Protein AF-A0A9E3KNM0-F1 (afdb_monomer)

Solvent-accessible surface area (backbone atoms only — not comparable to full-atom values): 16503 Å² total; per-residue (Å²): 110,48,45,31,35,52,50,76,84,62,73,83,89,71,56,72,66,58,52,34,52,24,46,53,37,22,52,53,45,48,47,56,51,34,73,75,33,59,86,40,38,77,48,32,30,28,77,46,57,48,78,73,40,60,65,48,101,89,37,26,47,43,55,40,49,68,64,42,85,50,65,68,60,32,56,49,48,62,68,32,61,68,40,60,41,38,73,83,80,47,74,56,66,66,57,61,70,66,74,63,57,38,29,31,68,52,98,85,42,78,37,88,25,61,69,57,52,51,40,42,78,67,67,24,31,35,40,34,49,48,80,44,79,75,53,58,36,62,52,43,68,36,40,31,76,83,70,64,62,49,73,34,43,30,44,30,38,44,71,75,39,46,53,53,53,49,52,54,52,50,52,53,56,44,69,73,43,57,67,69,57,35,42,28,57,77,46,66,65,42,52,70,31,73,62,20,53,59,42,54,73,69,46,54,69,72,55,45,50,55,52,41,53,53,51,52,50,53,51,50,31,56,77,70,73,46,86,72,52,68,78,43,46,33,83,60,55,58,89,96,44,75,31,37,35,41,40,49,58,83,99,41,58,34,33,36,34,29,36,74,57,99,85,40,33,35,40,23,32,56,44,71,54,56,52,88,93,43,33,72,63,50,46,52,49,52,50,54,52,28,54,56,41,43,54,65,74,76,106

Foldseek 3Di:
DAEEEEDLDADPPDDLVLLLVQLLLLLVLVVVVCVVVVPQYAAYEYQADQQPRDSDPPDTNLNSLVPNPDPVSSVSNVVRHPHDDPVVPFPLVVLVVVVKFKFAADPNDTDGCSVVVGSVVVLHEYSYGPNGPQLPDQWHWMAIPVRDIDIHGYRRRDPVSSVVVVVVSVVVVLVPDQLVVNLCVLLVRAQEDPQAVVVLVPDDSVVSVLVSVLSVVVVVCVVVVHDDDCCAKNFPDDDPDTWIWGADDPPAQKIWIWDADPSHIYTQHIGGQDDPVCRVPVVVVVNVSSVVRSVVRVD

Nearest PDB structures (foldseek):
  8phj-assembly1_X  TM=5.920E-01  e=2.858E-01  Allochromatium vinosum
  8c26-assembly1_A  TM=5.430E-01  e=5.805E-01  Mycobacterium tuberculosis H37Rv
  8phj-assembly1_Y  TM=4.197E-01  e=4.863E-01  Allochromatium vinosum
  5cze-assembly1_J  TM=4.137E-01  e=6.532E-01  Escherichia coli O157:H7 str. SS52
  5czf-assembly2_C  TM=4.295E-01  e=1.407E+00  Escherichia coli O157

Radius of gyration: 25.86 Å; Cα contacts (8 Å, |Δi|>4): 479; chains: 1; bounding box: 65×38×69 Å

pLDDT: mean 91.58, std 5.95, range [61.78, 98.31]

Structure (mmCIF, N/CA/C/O backbone):
data_AF-A0A9E3KNM0-F1
#
_entry.id   AF-A0A9E3KNM0-F1
#
loop_
_atom_site.group_PDB
_atom_site.id
_atom_site.type_symbol
_atom_site.label_atom_id
_atom_site.label_alt_id
_atom_site.label_comp_id
_atom_site.label_asym_id
_atom_site.label_entity_id
_atom_site.label_seq_id
_atom_site.pdbx_PDB_ins_code
_atom_site.Cartn_x
_atom_site.Cartn_y
_atom_site.Cartn_z
_atom_site.occupancy
_atom_site.B_iso_or_equiv
_atom_site.auth_seq_id
_atom_site.auth_comp_id
_atom_site.auth_asym_id
_atom_site.auth_atom_id
_atom_site.pdbx_PDB_model_num
ATOM 1 N N . MET A 1 1 ? -0.477 -11.704 -3.195 1.00 83.25 1 MET A N 1
ATOM 2 C CA . MET A 1 1 ? 0.866 -11.093 -3.232 1.00 83.25 1 MET A CA 1
ATOM 3 C C . MET A 1 1 ? 0.829 -9.956 -4.238 1.00 83.25 1 MET A C 1
ATOM 5 O O . MET A 1 1 ? 0.095 -10.074 -5.210 1.00 83.25 1 MET A O 1
ATOM 9 N N . LYS A 1 2 ? 1.541 -8.859 -3.992 1.00 88.12 2 LYS A N 1
ATOM 10 C CA . LYS A 1 2 ? 1.670 -7.722 -4.897 1.00 88.12 2 LYS A CA 1
ATOM 11 C C . LYS A 1 2 ? 2.680 -8.079 -5.986 1.00 88.12 2 LYS A C 1
ATOM 13 O O . LYS A 1 2 ? 3.788 -8.538 -5.692 1.00 88.12 2 LYS A O 1
ATOM 18 N N . LEU A 1 3 ? 2.268 -7.908 -7.235 1.00 91.31 3 LEU A N 1
ATOM 19 C CA . LEU A 1 3 ? 3.110 -8.145 -8.398 1.00 91.31 3 LEU A CA 1
ATOM 20 C C . LEU A 1 3 ? 3.833 -6.856 -8.764 1.00 91.31 3 LEU A C 1
ATOM 22 O O . LEU A 1 3 ? 3.228 -5.786 -8.754 1.00 91.31 3 LEU A O 1
ATOM 26 N N . PHE A 1 4 ? 5.117 -6.976 -9.083 1.00 96.06 4 PHE A N 1
ATOM 27 C CA . PHE A 1 4 ? 5.892 -5.886 -9.656 1.00 96.06 4 PHE A CA 1
ATOM 28 C C . PHE A 1 4 ? 6.167 -6.199 -11.120 1.00 96.06 4 PHE A C 1
ATOM 30 O O . PHE A 1 4 ? 6.529 -7.332 -11.429 1.00 96.06 4 PHE A O 1
ATOM 37 N N . LEU A 1 5 ? 6.009 -5.221 -12.005 1.00 96.56 5 LEU A N 1
ATOM 38 C CA . LEU A 1 5 ? 6.354 -5.336 -13.422 1.00 96.56 5 LEU A CA 1
ATOM 39 C C . LEU A 1 5 ? 7.509 -4.393 -13.741 1.00 96.56 5 LEU A C 1
ATOM 41 O O . LEU A 1 5 ? 7.417 -3.203 -13.460 1.00 96.56 5 LEU A O 1
ATOM 45 N N . PHE A 1 6 ? 8.562 -4.902 -14.372 1.00 97.56 6 PHE A N 1
ATOM 46 C CA . PHE A 1 6 ? 9.610 -4.059 -14.931 1.00 97.56 6 PHE A CA 1
ATOM 47 C C . PHE A 1 6 ? 9.058 -3.177 -16.049 1.00 97.56 6 PHE A C 1
ATOM 49 O O . PHE A 1 6 ? 8.558 -3.683 -17.052 1.00 97.56 6 PHE A O 1
ATOM 56 N N . ASN A 1 7 ? 9.161 -1.865 -15.864 1.00 96.50 7 ASN A N 1
ATOM 57 C CA . ASN A 1 7 ? 8.804 -0.876 -16.864 1.00 96.50 7 ASN A CA 1
ATOM 58 C C . ASN A 1 7 ? 10.005 -0.638 -17.790 1.00 96.50 7 ASN A C 1
ATOM 60 O O . ASN A 1 7 ? 10.988 -0.010 -17.395 1.00 96.50 7 ASN A O 1
ATOM 64 N N . ASP A 1 8 ? 9.910 -1.142 -19.017 1.00 91.94 8 ASP A N 1
ATOM 65 C CA . ASP A 1 8 ? 10.931 -1.033 -20.061 1.00 91.94 8 ASP A CA 1
ATOM 66 C C . ASP A 1 8 ? 10.854 0.282 -20.861 1.00 91.94 8 ASP A C 1
ATOM 68 O O . ASP A 1 8 ? 11.595 0.477 -21.826 1.00 91.94 8 ASP A O 1
ATOM 72 N N . ILE A 1 9 ? 10.021 1.238 -20.435 1.00 94.69 9 ILE A N 1
ATOM 73 C CA . ILE A 1 9 ? 10.005 2.591 -20.994 1.00 94.69 9 ILE A CA 1
ATOM 74 C C . ILE A 1 9 ? 11.230 3.374 -20.503 1.00 94.69 9 ILE A C 1
ATOM 76 O O . ILE A 1 9 ? 11.297 3.804 -19.351 1.00 94.69 9 ILE A O 1
ATOM 80 N N . ILE A 1 10 ? 12.169 3.624 -21.417 1.00 93.56 10 ILE A N 1
ATOM 81 C CA . ILE A 1 10 ? 13.419 4.356 -21.167 1.00 93.56 10 ILE A CA 1
ATOM 82 C C . ILE A 1 10 ? 13.465 5.653 -22.009 1.00 93.56 10 ILE A C 1
ATOM 84 O O . ILE A 1 10 ? 13.092 5.631 -23.191 1.00 93.56 10 ILE A O 1
ATOM 88 N N . PRO A 1 11 ? 13.890 6.802 -21.438 1.00 92.44 11 PRO A N 1
ATOM 89 C CA . PRO A 1 11 ? 14.113 8.033 -22.201 1.00 92.44 11 PRO A CA 1
ATOM 90 C C . PRO A 1 11 ? 15.295 7.899 -23.166 1.00 92.44 11 PRO A C 1
ATOM 92 O O . PRO A 1 11 ? 16.247 7.169 -22.912 1.00 92.44 11 PRO A O 1
ATOM 95 N N . ASN A 1 12 ? 15.253 8.636 -24.276 1.00 85.12 12 ASN A N 1
ATOM 96 C CA . ASN A 1 12 ? 16.352 8.715 -25.238 1.00 85.12 12 ASN A CA 1
ATOM 97 C C . ASN A 1 12 ? 16.622 10.197 -25.558 1.00 85.12 12 ASN A C 1
ATOM 99 O O . ASN A 1 12 ? 15.682 10.877 -25.980 1.00 85.12 12 ASN A O 1
ATOM 103 N N . PRO A 1 13 ? 17.859 10.703 -25.389 1.00 87.12 13 PRO A N 1
ATOM 104 C CA . PRO A 1 13 ? 19.085 9.986 -25.004 1.00 87.12 13 PRO A CA 1
ATOM 105 C C . PRO A 1 13 ? 19.224 9.744 -23.496 1.00 87.12 13 PRO A C 1
ATOM 107 O O . PRO A 1 13 ? 18.794 10.561 -22.688 1.00 87.12 13 PRO A O 1
ATOM 110 N N . ILE A 1 14 ? 19.882 8.641 -23.127 1.00 92.31 14 ILE A N 1
ATOM 111 C CA . ILE A 1 14 ? 20.302 8.337 -21.752 1.00 92.31 14 ILE A CA 1
ATOM 112 C C . ILE A 1 14 ? 21.616 7.546 -21.773 1.00 92.31 14 ILE A C 1
ATOM 114 O O . ILE A 1 14 ? 21.851 6.761 -22.695 1.00 92.31 14 ILE A O 1
ATOM 118 N N . SER A 1 15 ? 22.494 7.749 -20.788 1.00 93.19 15 SER A N 1
ATOM 119 C CA . SER A 1 15 ? 23.744 6.985 -20.707 1.00 93.19 15 SER A CA 1
ATOM 120 C C . SER A 1 15 ? 23.567 5.627 -20.016 1.00 93.19 15 SER A C 1
ATOM 122 O O . SER A 1 15 ? 22.742 5.456 -19.117 1.00 93.19 15 SER A O 1
ATOM 124 N N . GLU A 1 16 ? 24.409 4.656 -20.381 1.00 93.00 16 GLU A N 1
ATOM 125 C CA . GLU A 1 16 ? 24.441 3.324 -19.751 1.00 93.00 16 GLU A CA 1
ATOM 126 C C . GLU A 1 16 ? 24.727 3.402 -18.241 1.00 93.00 16 GLU A C 1
ATOM 128 O O . GLU A 1 16 ? 24.186 2.632 -17.442 1.00 93.00 16 GLU A O 1
ATOM 133 N N . ASN A 1 17 ? 25.550 4.373 -17.830 1.00 93.94 17 ASN A N 1
ATOM 134 C CA . ASN A 1 17 ? 25.859 4.606 -16.425 1.00 93.94 17 ASN A CA 1
ATOM 135 C C . ASN A 1 17 ? 24.632 5.109 -15.649 1.00 93.94 17 ASN A C 1
ATOM 137 O O . ASN A 1 17 ? 24.378 4.633 -14.545 1.00 93.94 17 ASN A O 1
ATOM 141 N N . GLU A 1 18 ? 23.848 6.029 -16.219 1.00 96.06 18 GLU A N 1
ATOM 142 C CA . GLU A 1 18 ? 22.601 6.498 -15.596 1.00 96.06 18 GLU A CA 1
ATOM 143 C C . GLU A 1 18 ? 21.595 5.356 -15.430 1.00 96.06 18 GLU A C 1
ATOM 145 O O . GLU A 1 18 ? 21.035 5.197 -14.344 1.00 96.06 18 GLU A O 1
ATOM 150 N N . ILE A 1 19 ? 21.435 4.511 -16.455 1.00 96.62 19 ILE A N 1
ATOM 151 C CA . ILE A 1 19 ? 20.600 3.301 -16.392 1.00 96.62 19 ILE A CA 1
ATOM 152 C C . ILE A 1 19 ? 21.051 2.388 -15.251 1.00 96.62 19 ILE A C 1
ATOM 154 O O . ILE A 1 19 ? 20.240 2.010 -14.405 1.00 96.62 19 ILE A O 1
ATOM 158 N N . THR A 1 20 ? 22.343 2.058 -15.200 1.00 95.56 20 THR A N 1
ATOM 159 C CA . THR A 1 20 ? 22.892 1.128 -14.202 1.00 95.56 20 THR A CA 1
ATOM 160 C C . THR A 1 20 ? 22.714 1.665 -12.781 1.00 95.56 20 THR A C 1
ATOM 162 O O . THR A 1 20 ? 22.319 0.925 -11.877 1.00 95.56 20 THR A O 1
ATOM 165 N N . VAL A 1 21 ? 22.947 2.967 -12.572 1.00 96.44 21 VAL A N 1
ATOM 166 C CA . VAL A 1 21 ? 22.749 3.625 -11.272 1.00 96.44 21 VAL A CA 1
ATOM 167 C C . VAL A 1 21 ? 21.272 3.627 -10.872 1.00 96.44 21 VAL A C 1
ATOM 169 O O . VAL A 1 21 ? 20.951 3.241 -9.747 1.00 96.44 21 VAL A O 1
ATOM 172 N N . ALA A 1 22 ? 20.364 4.008 -11.774 1.00 97.50 22 ALA A N 1
ATOM 173 C CA . ALA A 1 22 ? 18.930 4.027 -11.490 1.00 97.50 22 ALA A CA 1
ATOM 174 C C . ALA A 1 22 ? 18.383 2.620 -11.198 1.00 97.50 22 ALA A C 1
ATOM 176 O O . ALA A 1 22 ? 17.602 2.437 -10.261 1.00 97.50 22 ALA A O 1
ATOM 177 N N . LEU A 1 23 ? 18.838 1.613 -11.948 1.00 97.75 23 LEU A N 1
ATOM 178 C CA . LEU A 1 23 ? 18.493 0.208 -11.735 1.00 97.75 23 LEU A CA 1
ATOM 179 C C . LEU A 1 23 ? 18.968 -0.275 -10.366 1.00 97.75 23 LEU A C 1
ATOM 181 O O . LEU A 1 23 ? 18.164 -0.791 -9.591 1.00 97.75 23 LEU A O 1
ATOM 185 N N . LYS A 1 24 ? 20.240 -0.037 -10.026 1.00 97.81 24 LYS A N 1
ATOM 186 C CA . LYS A 1 24 ? 20.802 -0.371 -8.711 1.00 97.81 24 LYS A CA 1
ATOM 187 C C . LYS A 1 24 ? 19.999 0.265 -7.573 1.00 97.81 24 LYS A C 1
ATOM 189 O O . LYS A 1 24 ? 19.657 -0.434 -6.622 1.00 97.81 24 LYS A O 1
ATOM 194 N N . ASN A 1 25 ? 19.674 1.553 -7.672 1.00 98.00 25 ASN A N 1
ATOM 195 C CA . ASN A 1 25 ? 18.906 2.258 -6.641 1.00 98.00 25 ASN A CA 1
ATOM 196 C C . ASN A 1 25 ? 17.501 1.663 -6.477 1.00 98.00 25 ASN A C 1
ATOM 198 O O . ASN A 1 25 ? 17.070 1.387 -5.360 1.00 98.00 25 ASN A O 1
ATOM 202 N N . THR A 1 26 ? 16.818 1.378 -7.585 1.00 98.25 26 THR A N 1
ATOM 203 C CA . THR A 1 26 ? 15.472 0.786 -7.550 1.00 98.25 26 THR A CA 1
ATOM 204 C C . THR A 1 26 ? 15.490 -0.633 -6.974 1.00 98.25 26 THR A C 1
ATOM 206 O O . THR A 1 26 ? 14.612 -0.983 -6.188 1.00 98.25 26 THR A O 1
ATOM 209 N N . ILE A 1 27 ? 16.525 -1.433 -7.266 1.00 98.06 27 ILE A N 1
ATOM 210 C CA . ILE A 1 27 ? 16.716 -2.763 -6.659 1.00 98.06 27 ILE A CA 1
ATOM 211 C C . ILE A 1 27 ? 16.916 -2.656 -5.142 1.00 98.06 27 ILE A C 1
ATOM 213 O O . ILE A 1 27 ? 16.354 -3.460 -4.400 1.00 98.06 27 ILE A O 1
ATOM 217 N N . ILE A 1 28 ? 17.711 -1.689 -4.673 1.00 98.06 28 ILE A N 1
ATOM 218 C CA . ILE A 1 28 ? 17.952 -1.477 -3.236 1.00 98.06 28 ILE A CA 1
ATOM 219 C C . ILE A 1 28 ? 16.639 -1.149 -2.521 1.00 98.06 28 ILE A C 1
ATOM 221 O O . ILE A 1 28 ? 16.317 -1.771 -1.512 1.00 98.06 28 ILE A O 1
ATOM 225 N N . GLU A 1 29 ? 15.856 -0.22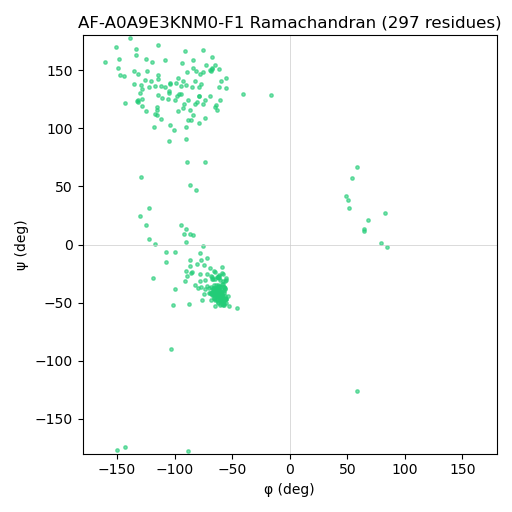4 -3.064 1.00 98.19 29 GLU A N 1
ATOM 226 C CA . GLU A 1 29 ? 14.575 0.169 -2.472 1.00 98.19 29 GLU A CA 1
ATOM 227 C C . GLU A 1 29 ? 13.537 -0.966 -2.520 1.00 98.19 29 GLU A C 1
ATOM 229 O O . GLU A 1 29 ? 12.824 -1.216 -1.547 1.00 98.19 29 GLU A O 1
ATOM 234 N N . TYR A 1 30 ? 13.511 -1.744 -3.606 1.00 97.75 30 TYR A N 1
ATOM 235 C CA . TYR A 1 30 ? 12.708 -2.965 -3.677 1.00 97.75 30 TYR A CA 1
ATOM 236 C C . TYR A 1 30 ? 13.122 -3.991 -2.616 1.00 97.75 30 TYR A C 1
ATOM 238 O O . TYR A 1 30 ? 12.260 -4.600 -1.981 1.00 97.75 30 TYR A O 1
ATOM 246 N N . LYS A 1 31 ? 14.432 -4.169 -2.392 1.00 96.88 31 LYS A N 1
ATOM 247 C CA . LYS A 1 31 ? 14.962 -5.073 -1.364 1.00 96.88 31 LYS A CA 1
ATOM 248 C C . LYS A 1 31 ? 14.456 -4.688 0.022 1.00 96.88 31 LYS A C 1
ATOM 250 O O . LYS A 1 31 ? 13.958 -5.557 0.730 1.00 96.88 31 LYS A O 1
ATOM 255 N N . ILE A 1 32 ? 14.507 -3.399 0.367 1.00 96.69 32 ILE A N 1
ATOM 256 C CA . ILE A 1 32 ? 13.996 -2.872 1.642 1.00 96.69 32 ILE A CA 1
ATOM 257 C C . ILE A 1 32 ? 12.513 -3.230 1.819 1.00 96.69 32 ILE A C 1
ATOM 259 O O . ILE A 1 32 ? 12.116 -3.745 2.868 1.00 96.69 32 ILE A O 1
ATOM 263 N N . LEU A 1 33 ? 11.692 -3.020 0.784 1.00 96.06 33 LEU A N 1
ATOM 264 C CA . LEU A 1 33 ? 10.272 -3.382 0.824 1.00 96.06 33 LEU A CA 1
ATOM 265 C C . LEU A 1 33 ? 10.070 -4.891 0.987 1.00 96.06 33 LEU A C 1
ATOM 267 O O . LEU A 1 33 ? 9.289 -5.315 1.837 1.00 96.06 33 LEU A O 1
ATOM 271 N N . LYS A 1 34 ? 10.772 -5.714 0.201 1.00 94.31 34 LYS A N 1
ATOM 272 C CA . LYS A 1 34 ? 10.647 -7.178 0.237 1.00 94.31 34 LYS A CA 1
ATOM 273 C C . LYS A 1 34 ? 11.095 -7.763 1.577 1.00 94.31 34 LYS A C 1
ATOM 275 O O . LYS A 1 34 ? 10.465 -8.701 2.050 1.00 94.31 34 LYS A O 1
ATOM 280 N N . GLU A 1 35 ? 12.139 -7.222 2.199 1.00 94.44 35 GLU A N 1
ATOM 281 C CA . GLU A 1 35 ? 12.592 -7.644 3.532 1.00 94.44 35 GLU A CA 1
ATOM 282 C C . GLU A 1 35 ? 11.561 -7.323 4.619 1.00 94.44 35 GLU A C 1
ATOM 284 O O . GLU A 1 35 ? 11.376 -8.107 5.549 1.00 94.44 35 GLU A O 1
ATOM 289 N N . LYS A 1 36 ? 10.852 -6.200 4.481 1.00 93.50 36 LYS A N 1
ATOM 290 C CA . LYS A 1 36 ? 9.792 -5.791 5.407 1.00 93.50 36 LYS A CA 1
ATOM 291 C C . LYS A 1 36 ? 8.473 -6.534 5.183 1.00 93.50 36 LYS A C 1
ATOM 293 O O . LYS A 1 36 ? 7.740 -6.769 6.140 1.00 93.50 36 LYS A O 1
ATOM 298 N N . TYR A 1 37 ? 8.197 -6.918 3.938 1.00 91.88 37 TYR A N 1
ATOM 299 C CA . TYR A 1 37 ? 6.948 -7.538 3.490 1.00 91.88 37 TYR A CA 1
ATOM 300 C C . TYR A 1 37 ? 7.194 -8.838 2.689 1.00 91.88 37 TYR A C 1
ATOM 302 O O . TYR A 1 37 ? 6.757 -8.945 1.534 1.00 91.88 37 TYR A O 1
ATOM 310 N N . PRO A 1 38 ? 7.877 -9.849 3.267 1.00 89.44 38 PRO A N 1
ATOM 311 C CA . PRO A 1 38 ? 8.375 -11.014 2.525 1.00 89.44 38 PRO A CA 1
ATOM 312 C C . PRO A 1 38 ? 7.269 -11.876 1.913 1.00 89.44 38 PRO A C 1
ATOM 314 O O . PRO A 1 38 ? 7.441 -12.382 0.801 1.00 89.44 38 PRO A O 1
ATOM 317 N N . ASP A 1 39 ? 6.133 -11.984 2.607 1.00 86.94 39 ASP A N 1
ATOM 318 C CA . ASP A 1 39 ? 4.973 -12.785 2.194 1.00 86.94 39 ASP A CA 1
ATOM 319 C C . ASP A 1 39 ? 4.010 -12.018 1.275 1.00 86.94 39 ASP A C 1
ATOM 321 O O . ASP A 1 39 ? 3.119 -12.604 0.656 1.00 86.94 39 ASP A O 1
ATOM 325 N N . TYR A 1 40 ? 4.170 -10.697 1.180 1.00 86.50 40 TYR A N 1
ATOM 326 C CA . TYR A 1 40 ? 3.292 -9.843 0.383 1.00 86.50 40 TYR A CA 1
ATOM 327 C C . TYR A 1 40 ? 3.890 -9.504 -0.962 1.00 86.50 40 TYR A C 1
ATOM 329 O O . TYR A 1 40 ? 3.154 -9.480 -1.941 1.00 86.50 40 TYR A O 1
ATOM 337 N N . ILE A 1 41 ? 5.191 -9.264 -1.036 1.00 89.94 41 ILE A N 1
ATOM 338 C CA . ILE A 1 41 ? 5.892 -8.990 -2.289 1.00 89.94 41 ILE A CA 1
ATOM 339 C C . ILE A 1 41 ? 6.425 -10.317 -2.806 1.00 89.94 41 ILE A C 1
ATOM 341 O O . ILE A 1 41 ? 6.865 -11.128 -2.006 1.00 89.94 41 ILE A O 1
ATOM 345 N N . ASP A 1 42 ? 6.385 -10.578 -4.109 1.00 81.38 42 ASP A N 1
ATOM 346 C CA . ASP A 1 42 ? 6.903 -11.835 -4.664 1.00 81.38 42 ASP A CA 1
ATOM 347 C C . ASP A 1 42 ? 8.275 -11.635 -5.324 1.00 81.38 42 ASP A C 1
ATOM 349 O O . ASP A 1 42 ? 9.296 -11.699 -4.637 1.00 81.38 42 ASP A O 1
ATOM 353 N N . GLY A 1 43 ? 8.257 -11.315 -6.619 1.00 87.25 43 GLY A N 1
ATOM 354 C CA . GLY A 1 43 ? 9.392 -11.013 -7.485 1.00 87.25 43 GLY A CA 1
ATOM 355 C C . GLY A 1 43 ? 8.959 -10.029 -8.576 1.00 87.25 43 GLY A C 1
ATOM 356 O O . GLY A 1 43 ? 7.803 -9.589 -8.593 1.00 87.25 43 GLY A O 1
ATOM 357 N N . ILE A 1 44 ? 9.873 -9.702 -9.485 1.00 95.19 44 ILE A N 1
ATOM 358 C CA . ILE A 1 44 ? 9.638 -8.767 -10.588 1.00 95.19 44 ILE A CA 1
ATOM 359 C C . ILE A 1 44 ? 9.350 -9.562 -11.860 1.00 95.19 44 ILE A C 1
ATOM 361 O O . ILE A 1 44 ? 10.127 -10.429 -12.264 1.00 95.19 44 ILE A O 1
ATOM 365 N N . ILE A 1 45 ? 8.207 -9.264 -12.468 1.00 95.44 45 ILE A N 1
ATOM 366 C CA . ILE A 1 45 ? 7.790 -9.778 -13.765 1.00 95.44 45 ILE A CA 1
ATOM 367 C C . ILE A 1 45 ? 8.439 -8.933 -14.854 1.00 95.44 45 ILE A C 1
ATOM 369 O O . ILE A 1 45 ? 8.514 -7.711 -14.731 1.00 95.44 45 ILE A O 1
ATOM 373 N N . SER A 1 46 ? 8.884 -9.570 -15.928 1.00 93.81 46 SER A N 1
ATOM 374 C CA . SER A 1 46 ? 9.383 -8.883 -17.114 1.00 93.81 46 SER A CA 1
ATOM 375 C C . SER A 1 46 ? 8.618 -9.314 -18.362 1.00 93.81 46 SER A C 1
ATOM 377 O O . SER A 1 46 ? 8.138 -10.448 -18.454 1.00 93.81 46 SER A O 1
ATOM 379 N N . SER A 1 47 ? 8.503 -8.396 -19.324 1.00 90.00 47 SER A N 1
ATOM 380 C CA . SER A 1 47 ? 7.814 -8.624 -20.599 1.00 90.00 47 SER A CA 1
ATOM 381 C C . SER A 1 47 ? 8.419 -9.798 -21.371 1.00 90.00 47 SER A C 1
ATOM 383 O O . SER A 1 47 ? 7.709 -10.634 -21.917 1.00 90.00 47 SER A O 1
ATOM 385 N N . SER A 1 48 ? 9.745 -9.922 -21.347 1.00 91.44 48 SER A N 1
ATOM 386 C CA . SER A 1 48 ? 10.481 -11.009 -21.989 1.00 91.44 48 SER A CA 1
ATOM 387 C C . SER A 1 48 ? 11.688 -11.455 -21.154 1.00 91.44 48 SER A C 1
ATOM 389 O O . SER A 1 48 ? 11.866 -11.031 -20.009 1.00 91.44 48 SER A O 1
ATOM 391 N N . GLN A 1 49 ? 12.507 -12.361 -21.697 1.00 93.50 49 GLN A N 1
ATOM 392 C CA . GLN A 1 49 ? 13.784 -12.734 -21.085 1.00 93.50 49 GLN A CA 1
ATOM 393 C C . GLN A 1 49 ? 14.691 -11.500 -20.969 1.00 93.50 49 GLN A C 1
ATOM 395 O O . GLN A 1 49 ? 14.757 -10.698 -21.893 1.00 93.50 49 GLN A O 1
ATOM 400 N N . LEU A 1 50 ? 15.435 -11.368 -19.866 1.00 95.06 50 LEU A N 1
ATOM 401 C CA . LEU A 1 50 ? 16.219 -10.159 -19.553 1.00 95.06 50 LEU A CA 1
ATOM 402 C C . LEU A 1 50 ? 17.225 -9.760 -20.650 1.00 95.06 50 LEU A C 1
ATOM 404 O O . LEU A 1 50 ? 17.487 -8.578 -20.841 1.00 95.06 50 LEU A O 1
ATOM 408 N N . SER A 1 51 ? 17.766 -10.734 -21.387 1.00 94.94 51 SER A N 1
ATOM 409 C CA . SER A 1 51 ? 18.678 -10.512 -22.521 1.00 94.94 51 SER A CA 1
ATOM 410 C C . SER A 1 51 ? 17.997 -9.949 -23.772 1.00 94.94 51 SER A C 1
ATOM 412 O O . SER A 1 51 ? 18.682 -9.566 -24.709 1.00 94.94 51 SER A O 1
ATOM 414 N N . ASN A 1 52 ? 16.665 -9.942 -23.816 1.00 94.75 52 ASN A N 1
ATOM 415 C CA . ASN A 1 52 ? 15.873 -9.477 -24.957 1.00 94.75 52 ASN A CA 1
ATOM 416 C C . ASN A 1 52 ? 15.196 -8.128 -24.670 1.00 94.75 52 ASN A C 1
ATOM 418 O O . ASN A 1 52 ? 14.578 -7.548 -25.559 1.00 94.75 52 ASN A O 1
ATOM 422 N N . ILE A 1 53 ? 15.299 -7.629 -23.435 1.00 94.62 53 ILE A N 1
ATOM 423 C CA . ILE A 1 53 ? 14.779 -6.322 -23.039 1.00 94.62 53 ILE A CA 1
ATOM 424 C C . ILE A 1 53 ? 15.885 -5.301 -23.275 1.00 94.62 53 ILE A C 1
ATOM 426 O O . ILE A 1 53 ? 16.824 -5.201 -22.485 1.00 94.62 53 ILE A O 1
ATOM 430 N N . HIS A 1 54 ? 15.782 -4.568 -24.379 1.00 94.12 54 HIS A N 1
ATOM 431 C CA . HIS A 1 54 ? 16.723 -3.513 -24.739 1.00 94.12 54 HIS A CA 1
ATOM 432 C C . HIS A 1 54 ? 16.376 -2.218 -23.999 1.00 94.12 54 HIS A C 1
ATOM 434 O O . HIS A 1 54 ? 15.278 -1.690 -24.155 1.00 94.12 54 HIS A O 1
ATOM 440 N N . LEU A 1 55 ? 17.317 -1.706 -23.201 1.00 93.88 55 LEU A N 1
ATOM 441 C CA . LEU A 1 55 ? 17.195 -0.406 -22.529 1.00 93.88 55 LEU A CA 1
ATOM 442 C C . LEU A 1 55 ? 17.781 0.718 -23.393 1.00 93.88 55 LEU A C 1
ATOM 444 O O . LEU A 1 55 ? 17.299 1.846 -23.367 1.00 93.88 55 LEU A O 1
ATOM 448 N N . THR A 1 56 ? 18.799 0.388 -24.189 1.00 91.94 56 THR A N 1
ATOM 449 C CA . THR A 1 56 ? 19.313 1.188 -25.308 1.00 91.94 56 THR A CA 1
ATOM 450 C C . THR A 1 56 ? 19.632 0.255 -26.480 1.00 91.94 56 THR A C 1
ATOM 452 O O . THR A 1 56 ? 19.539 -0.968 -26.349 1.00 91.94 56 THR A O 1
ATOM 455 N N . ASP A 1 57 ? 20.063 0.812 -27.614 1.00 89.19 57 ASP A N 1
ATOM 456 C CA . ASP A 1 57 ? 20.443 0.028 -28.798 1.00 89.19 57 ASP A CA 1
ATOM 457 C C . ASP A 1 57 ? 21.527 -1.029 -28.506 1.00 89.19 57 ASP A C 1
ATOM 459 O O . ASP A 1 57 ? 21.533 -2.089 -29.130 1.00 89.19 57 ASP A O 1
ATOM 463 N N . ASN A 1 58 ? 22.418 -0.771 -27.539 1.00 89.94 58 ASN A N 1
ATOM 464 C CA . ASN A 1 58 ? 23.566 -1.634 -27.229 1.00 89.94 58 ASN A CA 1
ATOM 465 C C . ASN A 1 58 ? 23.538 -2.242 -25.819 1.00 89.94 58 ASN A C 1
ATOM 467 O O . ASN A 1 58 ? 24.468 -2.961 -25.463 1.00 89.94 58 ASN A O 1
ATOM 471 N N . LEU A 1 59 ? 22.511 -1.953 -25.015 1.00 94.69 59 LEU A N 1
ATOM 472 C CA . LEU A 1 59 ? 22.455 -2.372 -23.617 1.00 94.69 59 LEU A CA 1
ATOM 473 C C . LEU A 1 59 ? 21.135 -3.076 -23.315 1.00 94.69 59 LEU A C 1
ATOM 475 O O . LEU A 1 59 ? 20.059 -2.477 -23.411 1.00 94.69 59 LEU A O 1
ATOM 479 N N . THR A 1 60 ? 21.219 -4.337 -22.899 1.00 96.81 60 THR A N 1
ATOM 480 C CA . THR A 1 60 ? 20.059 -5.090 -22.416 1.00 96.81 60 THR A CA 1
ATOM 481 C C . THR A 1 60 ? 19.891 -4.943 -20.904 1.00 96.81 60 THR A C 1
ATOM 483 O O . THR A 1 60 ? 20.796 -4.502 -20.181 1.00 96.81 60 THR A O 1
ATOM 486 N N . LEU A 1 61 ? 18.731 -5.344 -20.386 1.00 96.56 61 LEU A N 1
ATOM 487 C CA . LEU A 1 61 ? 18.517 -5.439 -18.945 1.00 96.56 61 LEU A CA 1
ATOM 488 C C . LEU A 1 61 ? 19.494 -6.439 -18.308 1.00 96.56 61 LEU A C 1
ATOM 490 O O . LEU A 1 61 ? 20.049 -6.141 -17.256 1.00 96.56 61 LEU A O 1
ATOM 494 N N . ALA A 1 62 ? 19.763 -7.581 -18.951 1.00 96.50 62 ALA A N 1
ATOM 495 C CA . ALA A 1 62 ? 20.751 -8.542 -18.455 1.00 96.50 62 ALA A CA 1
ATOM 496 C C . ALA A 1 62 ? 22.155 -7.923 -18.333 1.00 96.50 62 ALA A C 1
ATOM 498 O O . ALA A 1 62 ? 22.792 -8.076 -17.290 1.00 96.50 62 ALA A O 1
ATOM 499 N N . ASP A 1 63 ? 22.601 -7.175 -19.347 1.00 96.88 63 ASP A N 1
ATOM 500 C CA . ASP A 1 63 ? 23.899 -6.488 -19.317 1.00 96.88 63 ASP A CA 1
ATOM 501 C C . ASP A 1 63 ? 23.946 -5.450 -18.191 1.00 96.88 63 ASP A C 1
ATOM 503 O O . ASP A 1 63 ? 24.905 -5.390 -17.426 1.00 96.88 63 ASP A O 1
ATOM 507 N N . SER A 1 64 ? 22.869 -4.680 -18.028 1.00 96.56 64 SER A N 1
ATOM 508 C CA . SER A 1 64 ? 22.763 -3.651 -16.985 1.00 96.56 64 SER A CA 1
ATOM 509 C C . SER A 1 64 ? 22.839 -4.237 -15.574 1.00 96.56 64 SER A C 1
ATOM 511 O O . SER A 1 64 ? 23.466 -3.654 -14.690 1.00 96.56 64 SER A O 1
ATOM 513 N N . LEU A 1 65 ? 22.227 -5.406 -15.349 1.00 96.38 65 LEU A N 1
ATOM 514 C CA . LEU A 1 65 ? 22.323 -6.128 -14.077 1.00 96.38 65 LEU A CA 1
ATOM 515 C C . LEU A 1 65 ? 23.754 -6.627 -13.829 1.00 96.38 65 LEU A C 1
ATOM 517 O O . LEU A 1 65 ? 24.245 -6.570 -12.700 1.00 96.38 65 LEU A O 1
ATOM 521 N N . GLU A 1 66 ? 24.451 -7.059 -14.881 1.00 96.38 66 GLU A N 1
ATOM 522 C CA . GLU A 1 66 ? 25.837 -7.517 -14.800 1.00 96.38 66 GLU A CA 1
ATOM 523 C C . GLU A 1 66 ? 26.833 -6.368 -14.558 1.00 96.38 66 GLU A C 1
ATOM 525 O O . GLU A 1 66 ? 27.886 -6.572 -13.950 1.00 96.38 66 GLU A O 1
ATOM 530 N N . LEU A 1 67 ? 26.488 -5.139 -14.944 1.00 95.81 67 LEU A N 1
ATOM 531 C CA . LEU A 1 67 ? 27.287 -3.938 -14.678 1.00 95.81 67 LEU A CA 1
ATOM 532 C C . LEU A 1 67 ? 27.156 -3.407 -13.240 1.00 95.81 67 LEU A C 1
ATOM 534 O O . LEU A 1 67 ? 27.916 -2.519 -12.850 1.00 95.81 67 LEU A O 1
ATOM 538 N N . ILE A 1 68 ? 26.253 -3.958 -12.418 1.00 95.56 68 ILE A N 1
ATOM 539 C CA . ILE A 1 68 ? 26.140 -3.580 -11.003 1.00 95.56 68 ILE A CA 1
ATOM 540 C C . ILE A 1 68 ? 27.436 -3.954 -10.263 1.00 95.56 68 ILE A C 1
ATOM 542 O O . ILE A 1 68 ? 27.786 -5.124 -10.103 1.00 95.56 68 ILE A O 1
ATOM 546 N N . ASP A 1 69 ? 28.129 -2.933 -9.764 1.00 91.88 69 ASP A N 1
ATOM 547 C CA . ASP A 1 69 ? 29.406 -3.017 -9.045 1.00 91.88 69 ASP A CA 1
ATOM 548 C C . ASP A 1 69 ? 29.327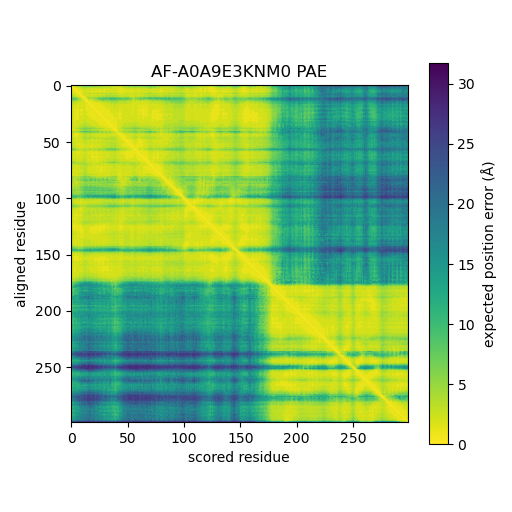 -3.820 -7.732 1.00 91.88 69 ASP A C 1
ATOM 550 O O . ASP A 1 69 ? 30.265 -4.523 -7.348 1.00 91.88 69 ASP A O 1
ATOM 554 N N . ASN A 1 70 ? 28.196 -3.743 -7.031 1.00 94.81 70 ASN A N 1
ATOM 555 C CA . ASN A 1 70 ? 27.973 -4.450 -5.779 1.00 94.81 70 ASN A CA 1
ATOM 556 C C . ASN A 1 70 ? 27.510 -5.896 -6.034 1.00 94.81 70 ASN A C 1
ATOM 558 O O . ASN A 1 70 ? 26.373 -6.136 -6.437 1.00 94.81 70 ASN A O 1
ATOM 562 N N . LYS A 1 71 ? 28.373 -6.869 -5.710 1.00 94.19 71 LYS A N 1
ATOM 563 C CA . LYS A 1 71 ? 28.111 -8.308 -5.891 1.00 94.19 71 LYS A CA 1
ATOM 564 C C . LYS A 1 71 ? 26.852 -8.811 -5.174 1.00 94.19 71 LYS A C 1
ATOM 566 O O . LYS A 1 71 ? 26.171 -9.688 -5.696 1.00 94.19 71 LYS A O 1
ATOM 571 N N . GLU A 1 72 ? 26.549 -8.297 -3.985 1.00 95.50 72 GLU A N 1
ATOM 572 C CA . GLU A 1 72 ? 25.358 -8.703 -3.234 1.00 95.50 72 GLU A CA 1
ATOM 573 C C . GLU A 1 72 ? 24.085 -8.225 -3.936 1.00 95.50 72 GLU A C 1
ATOM 575 O O . GLU A 1 72 ? 23.176 -9.020 -4.167 1.00 95.50 72 GLU A O 1
ATOM 580 N N . ILE A 1 73 ? 24.051 -6.951 -4.335 1.00 96.25 73 ILE A N 1
ATOM 581 C CA . ILE A 1 73 ? 22.915 -6.366 -5.059 1.00 96.25 73 ILE A CA 1
ATOM 582 C C . ILE A 1 73 ? 22.750 -7.012 -6.434 1.00 96.25 73 ILE A C 1
ATOM 584 O O . ILE A 1 73 ? 21.627 -7.323 -6.814 1.00 96.25 73 ILE A O 1
ATOM 588 N N . LYS A 1 74 ? 23.851 -7.290 -7.140 1.00 96.69 74 LYS A N 1
ATOM 589 C CA . LYS A 1 74 ? 23.842 -8.046 -8.398 1.00 96.69 74 LYS A CA 1
ATOM 590 C C . LYS A 1 74 ? 23.221 -9.434 -8.222 1.00 96.69 74 LYS A C 1
ATOM 592 O O . LYS A 1 74 ? 22.314 -9.812 -8.948 1.00 96.69 74 LYS A O 1
ATOM 597 N N . ASN A 1 75 ? 23.685 -10.215 -7.249 1.00 95.25 75 ASN A N 1
ATOM 598 C CA . ASN A 1 75 ? 23.142 -11.558 -7.034 1.00 95.25 75 ASN A CA 1
ATOM 599 C C . ASN A 1 75 ? 21.657 -11.515 -6.648 1.00 95.25 75 ASN A C 1
ATOM 601 O O . ASN A 1 75 ? 20.873 -12.352 -7.092 1.00 95.25 75 ASN A O 1
ATOM 605 N N . TYR A 1 76 ? 21.280 -10.539 -5.819 1.00 96.44 76 TYR A N 1
ATOM 606 C CA . TYR A 1 76 ? 19.895 -10.321 -5.426 1.00 96.44 76 TYR A CA 1
ATOM 607 C C . TYR A 1 76 ? 19.016 -9.919 -6.615 1.00 96.44 76 TYR A C 1
ATOM 609 O O . TYR A 1 76 ? 17.895 -10.398 -6.740 1.00 96.44 76 TYR A O 1
ATOM 617 N N . SER A 1 77 ? 19.518 -9.088 -7.527 1.00 95.69 77 SER A N 1
ATOM 618 C CA . SER A 1 77 ? 18.742 -8.655 -8.685 1.00 95.69 77 SER A CA 1
ATOM 619 C C . SER A 1 77 ? 18.380 -9.835 -9.596 1.00 95.69 77 SER A C 1
ATOM 621 O O . SER A 1 77 ? 17.214 -10.015 -9.942 1.00 95.69 77 SER A O 1
ATOM 623 N N . PHE A 1 78 ? 19.320 -10.739 -9.881 1.00 94.00 78 PHE A N 1
ATOM 624 C CA . PHE A 1 78 ? 19.011 -11.951 -10.646 1.00 94.00 78 PHE A CA 1
ATOM 625 C C . PHE A 1 78 ? 18.021 -12.892 -9.942 1.00 94.00 78 PHE A C 1
ATOM 627 O O . PHE A 1 78 ? 17.285 -13.607 -10.620 1.00 94.00 78 PHE A O 1
ATOM 634 N N . SER A 1 79 ? 17.960 -12.900 -8.604 1.00 93.06 79 SER A N 1
ATOM 635 C CA . SER A 1 79 ? 17.014 -13.757 -7.876 1.00 93.06 79 SER A CA 1
ATOM 636 C C . SER A 1 79 ? 15.580 -13.216 -7.867 1.00 93.06 79 SER A C 1
ATOM 638 O O . SER A 1 79 ? 14.637 -14.005 -7.773 1.00 93.06 79 SER A O 1
ATOM 640 N N . ILE A 1 80 ? 15.393 -11.900 -8.009 1.00 93.88 80 ILE A N 1
ATOM 641 C CA . ILE A 1 80 ? 14.059 -11.277 -8.052 1.00 93.88 80 ILE A CA 1
ATOM 642 C C . ILE A 1 80 ? 13.484 -11.190 -9.472 1.00 93.88 80 ILE A C 1
ATOM 644 O O . ILE A 1 80 ? 12.265 -11.242 -9.625 1.00 93.88 80 ILE A O 1
ATOM 648 N N . PHE A 1 81 ? 14.325 -11.133 -10.509 1.00 93.44 81 PHE A N 1
ATOM 649 C CA . PHE A 1 81 ? 13.924 -11.130 -11.926 1.00 93.44 81 PHE A CA 1
ATOM 650 C C . PHE A 1 81 ? 13.743 -12.552 -12.495 1.00 93.44 81 PHE A C 1
ATOM 652 O O . PHE A 1 81 ? 14.299 -12.922 -13.528 1.00 93.44 81 PHE A O 1
ATOM 659 N N . THR A 1 82 ? 12.964 -13.387 -11.807 1.00 84.44 82 THR A N 1
ATOM 660 C CA . THR A 1 82 ? 12.761 -14.803 -12.176 1.00 84.44 82 THR A CA 1
ATOM 661 C C . THR A 1 82 ? 11.456 -15.066 -12.926 1.00 84.44 82 THR A C 1
ATOM 663 O O . THR A 1 82 ? 11.229 -16.180 -13.401 1.00 84.44 82 THR A O 1
ATOM 666 N N . LYS A 1 83 ? 10.591 -14.054 -13.060 1.00 86.38 83 LYS A N 1
ATOM 667 C CA . LYS A 1 83 ? 9.233 -14.209 -13.583 1.00 86.38 83 LYS A CA 1
ATOM 668 C C . LYS A 1 83 ? 9.108 -13.691 -15.012 1.00 86.38 83 LYS A C 1
ATOM 670 O O . LYS A 1 83 ? 8.773 -12.534 -15.237 1.00 86.38 83 LYS A O 1
ATOM 675 N N . TYR A 1 84 ? 9.358 -14.564 -15.981 1.00 87.00 84 TYR A N 1
ATOM 676 C CA . TYR A 1 84 ? 9.200 -14.236 -17.396 1.00 87.00 84 TYR A CA 1
ATOM 677 C C . TYR A 1 84 ? 8.775 -15.448 -18.255 1.00 87.00 84 TYR A C 1
ATOM 679 O O . TYR A 1 84 ? 9.005 -16.609 -17.880 1.00 87.00 84 TYR A O 1
ATOM 687 N N . PRO A 1 85 ? 8.209 -15.204 -19.450 1.00 84.44 85 PRO A N 1
ATOM 688 C CA . PRO A 1 85 ? 7.660 -13.924 -19.903 1.00 84.44 85 PRO A CA 1
ATOM 689 C C . PRO A 1 85 ? 6.303 -13.644 -19.228 1.00 84.44 85 PRO A C 1
ATOM 691 O O . PRO A 1 85 ? 5.747 -14.526 -18.562 1.00 84.44 85 PRO A O 1
ATOM 694 N N . ILE A 1 86 ? 5.807 -12.412 -19.338 1.00 86.81 86 ILE A N 1
ATOM 695 C CA . ILE A 1 86 ? 4.636 -11.916 -18.591 1.00 86.81 86 ILE A CA 1
ATOM 696 C C . ILE A 1 86 ? 3.361 -12.750 -18.827 1.00 86.81 86 ILE A C 1
ATOM 698 O O . ILE A 1 86 ? 2.605 -12.970 -17.880 1.00 86.81 86 ILE A O 1
ATOM 702 N N . GLU A 1 87 ? 3.188 -13.336 -20.015 1.00 85.12 87 GLU A N 1
ATOM 703 C CA . GLU A 1 87 ? 2.064 -14.208 -20.412 1.00 85.12 87 GLU A CA 1
ATOM 704 C C . GLU A 1 87 ? 1.928 -15.457 -19.530 1.00 85.12 87 GLU A C 1
ATOM 706 O O . GLU A 1 87 ? 0.859 -16.053 -19.435 1.00 85.12 87 GLU A O 1
ATOM 711 N N . LYS A 1 88 ? 3.017 -15.903 -18.890 1.00 86.88 88 LYS A N 1
ATOM 712 C CA . LYS A 1 88 ? 2.969 -17.064 -17.985 1.00 86.88 88 LYS A CA 1
ATOM 713 C C . LYS A 1 88 ? 2.356 -16.736 -16.627 1.00 86.88 88 LYS A C 1
ATOM 715 O O . LYS A 1 88 ? 2.087 -17.655 -15.855 1.00 86.88 88 LYS A O 1
ATOM 720 N N . PHE A 1 89 ? 2.205 -15.453 -16.317 1.00 86.81 89 PHE A N 1
ATOM 721 C CA . PHE A 1 89 ? 1.778 -14.974 -15.008 1.00 86.81 89 PHE A CA 1
ATOM 722 C C . PHE A 1 89 ? 0.469 -14.194 -15.075 1.00 86.81 89 PHE A C 1
ATOM 724 O O . PHE A 1 89 ? -0.258 -14.206 -14.086 1.00 86.81 89 PHE A O 1
ATOM 731 N N . LEU A 1 90 ? 0.179 -13.534 -16.201 1.00 87.25 90 LEU A N 1
ATOM 732 C CA . LEU A 1 90 ? -0.959 -12.629 -16.364 1.00 87.25 90 LEU A CA 1
ATOM 733 C C . LEU A 1 90 ? -1.690 -12.885 -17.690 1.00 87.25 90 LEU A C 1
ATOM 735 O O . LEU A 1 90 ? -1.072 -13.275 -18.680 1.00 87.25 90 LEU A O 1
ATOM 739 N N . ASP A 1 91 ? -3.001 -12.637 -17.703 1.00 83.75 91 ASP A N 1
ATOM 740 C CA . ASP A 1 91 ? -3.855 -12.788 -18.886 1.00 83.75 91 ASP A CA 1
ATOM 741 C C . ASP A 1 91 ? -3.697 -11.587 -19.833 1.00 83.75 91 ASP A C 1
ATOM 743 O O . ASP A 1 91 ? -4.187 -10.485 -19.574 1.00 83.75 91 ASP A O 1
ATOM 747 N N . ILE A 1 92 ? -2.979 -11.807 -20.934 1.00 84.44 92 ILE A N 1
ATOM 748 C CA . ILE A 1 92 ? -2.745 -10.795 -21.975 1.00 84.44 92 ILE A CA 1
ATOM 749 C C . ILE A 1 92 ? -3.920 -10.718 -22.948 1.00 84.44 92 ILE A C 1
ATOM 751 O O . ILE A 1 92 ? -4.261 -9.628 -23.417 1.00 84.44 92 ILE A O 1
ATOM 755 N N . ASP A 1 93 ? -4.562 -11.855 -23.224 1.00 84.56 93 ASP A N 1
ATOM 756 C CA . ASP A 1 93 ? -5.641 -11.963 -24.207 1.00 84.56 93 ASP A CA 1
ATOM 757 C C . ASP A 1 93 ? -6.836 -11.099 -23.796 1.00 84.56 93 ASP A C 1
ATOM 759 O O . ASP A 1 93 ? -7.460 -10.455 -24.644 1.00 84.56 93 ASP A O 1
ATOM 763 N N . ALA A 1 94 ? -7.112 -11.015 -22.490 1.00 81.6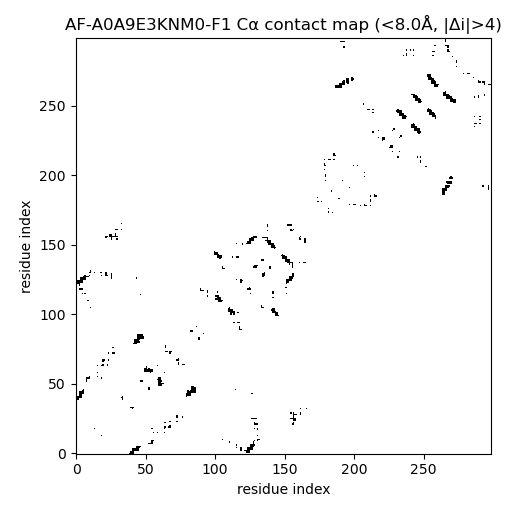2 94 ALA A N 1
ATOM 764 C CA . ALA A 1 94 ? -8.134 -10.129 -21.942 1.00 81.62 94 ALA A CA 1
ATOM 765 C C . ALA A 1 94 ? -7.909 -8.658 -22.331 1.00 81.62 94 ALA A C 1
ATOM 767 O O . ALA A 1 94 ? -8.852 -7.991 -22.752 1.00 81.62 94 ALA A O 1
ATOM 768 N N . VAL A 1 95 ? -6.671 -8.160 -22.240 1.00 82.62 95 VAL A N 1
ATOM 769 C CA . VAL A 1 95 ? -6.344 -6.765 -22.581 1.00 82.62 95 VAL A CA 1
ATOM 770 C C . VAL A 1 95 ? -6.358 -6.550 -24.091 1.00 82.62 95 VAL A C 1
ATOM 772 O O . VAL A 1 95 ? -6.852 -5.529 -24.563 1.00 82.62 95 VAL A O 1
ATOM 775 N N . TRP A 1 96 ? -5.887 -7.521 -24.874 1.00 83.44 96 TRP A N 1
ATOM 776 C CA . TRP A 1 96 ? -5.969 -7.452 -26.336 1.00 83.44 96 TRP A CA 1
ATOM 777 C C . TRP A 1 96 ? -7.412 -7.414 -26.840 1.00 83.44 96 TRP A C 1
ATOM 779 O O . TRP A 1 96 ? -7.719 -6.681 -27.782 1.00 83.44 96 TRP A O 1
ATOM 789 N N . ALA A 1 97 ? -8.316 -8.145 -26.186 1.00 83.69 97 ALA A N 1
ATOM 790 C CA . ALA A 1 97 ? -9.736 -8.137 -26.511 1.00 83.69 97 ALA A CA 1
ATOM 791 C C . ALA A 1 97 ? -10.417 -6.779 -26.245 1.00 83.69 97 ALA A C 1
ATOM 793 O O . ALA A 1 97 ? -11.434 -6.491 -26.878 1.00 83.69 97 ALA A O 1
ATOM 794 N N . GLU A 1 98 ? -9.870 -5.929 -25.361 1.00 82.50 98 GLU A N 1
ATOM 795 C CA . GLU A 1 98 ? -10.394 -4.573 -25.122 1.00 82.50 98 GLU A CA 1
ATOM 796 C C . GLU A 1 98 ? -10.258 -3.670 -26.364 1.00 82.50 98 GLU A C 1
ATOM 798 O O . GLU A 1 98 ? -11.014 -2.707 -26.501 1.00 82.50 98 GLU A O 1
ATOM 803 N N . GLY A 1 99 ? -9.317 -3.970 -27.271 1.00 78.00 99 GLY A N 1
ATOM 804 C CA . GLY A 1 99 ? -9.144 -3.274 -28.551 1.00 78.00 99 GLY A CA 1
ATOM 805 C C . GLY A 1 99 ? -8.735 -1.797 -28.448 1.00 78.00 99 GLY A C 1
ATOM 806 O O . GLY A 1 99 ? -8.789 -1.087 -29.452 1.00 78.00 99 GLY A O 1
ATOM 807 N N . ASN A 1 100 ? -8.348 -1.323 -27.259 1.00 81.12 100 ASN A N 1
ATOM 808 C CA . ASN A 1 100 ? -7.873 0.041 -27.030 1.00 81.12 100 ASN A CA 1
ATOM 809 C C . ASN A 1 100 ? -6.340 0.086 -27.040 1.00 81.12 100 ASN A C 1
ATOM 811 O O . ASN A 1 100 ? -5.679 -0.812 -26.524 1.00 81.12 100 ASN A O 1
ATOM 815 N N . GLU A 1 101 ? -5.775 1.164 -27.583 1.00 88.88 101 GLU A N 1
ATOM 816 C CA . GLU A 1 101 ? -4.333 1.408 -27.526 1.00 88.88 101 GLU A CA 1
ATOM 817 C C . GLU A 1 101 ? -4.004 2.177 -26.249 1.00 88.88 101 GLU A C 1
ATOM 819 O O . GLU A 1 101 ? -4.552 3.258 -26.008 1.00 88.88 101 GLU A O 1
ATOM 824 N N . HIS A 1 102 ? -3.100 1.626 -25.441 1.00 92.94 102 HIS A N 1
ATOM 825 C CA . HIS A 1 102 ? -2.639 2.236 -24.200 1.00 92.94 102 HIS A CA 1
ATOM 826 C C . HIS A 1 102 ? -1.246 2.815 -24.383 1.00 92.94 102 HIS A C 1
ATOM 828 O O . HIS A 1 102 ? -0.349 2.136 -24.879 1.00 92.94 102 HIS A O 1
ATOM 834 N N . TYR A 1 103 ? -1.049 4.058 -23.950 1.00 95.38 103 TYR A N 1
ATOM 835 C CA . TYR A 1 103 ? 0.239 4.721 -24.095 1.00 95.38 103 TYR A CA 1
ATOM 836 C C . TYR A 1 103 ? 0.591 5.627 -22.917 1.00 95.38 103 TYR A C 1
ATOM 838 O O . TYR A 1 103 ? -0.246 6.314 -22.322 1.00 95.38 103 TYR A O 1
ATOM 846 N N . PHE A 1 104 ? 1.880 5.660 -22.610 1.00 96.75 104 PHE A N 1
ATOM 847 C CA . PHE A 1 104 ? 2.489 6.613 -21.696 1.00 96.75 104 PHE A CA 1
ATOM 848 C C . PHE A 1 104 ? 3.136 7.743 -22.500 1.00 96.75 104 PHE A C 1
ATOM 850 O O . PHE A 1 104 ? 3.748 7.496 -23.537 1.00 96.75 104 PHE A O 1
ATOM 857 N N . VAL A 1 105 ? 3.001 8.987 -22.043 1.00 95.25 105 VAL A N 1
ATOM 858 C CA . VAL A 1 105 ? 3.621 10.143 -22.705 1.00 95.25 105 VAL A CA 1
ATOM 859 C C . VAL A 1 105 ? 4.928 10.464 -21.993 1.00 95.25 105 VAL A C 1
ATOM 861 O O . VAL A 1 105 ? 4.907 10.876 -20.836 1.00 95.25 105 VAL A O 1
ATOM 864 N N . LEU A 1 106 ? 6.048 10.299 -22.694 1.00 94.31 106 LEU A N 1
ATOM 865 C CA . LEU A 1 106 ? 7.387 10.642 -22.216 1.00 94.31 106 LEU A CA 1
ATOM 866 C C . LEU A 1 106 ? 7.947 11.768 -23.087 1.00 94.31 106 LEU A C 1
ATOM 868 O O . LEU A 1 106 ? 8.121 11.559 -24.287 1.00 94.31 106 LEU A O 1
ATOM 872 N N . ASP A 1 107 ? 8.189 12.954 -22.520 1.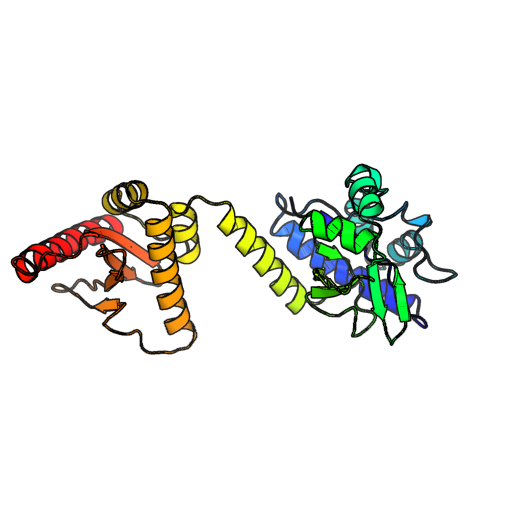00 86.81 107 ASP A N 1
ATOM 873 C CA . ASP A 1 107 ? 8.730 14.112 -23.259 1.00 86.81 107 ASP A CA 1
ATOM 874 C C . ASP A 1 107 ? 7.966 14.466 -24.547 1.00 86.81 107 ASP A C 1
ATOM 876 O O . ASP A 1 107 ? 8.556 14.962 -25.501 1.00 86.81 107 ASP A O 1
ATOM 880 N N . THR A 1 108 ? 6.651 14.220 -24.597 1.00 87.50 108 THR A N 1
ATOM 881 C CA . THR A 1 108 ? 5.743 14.349 -25.769 1.00 87.50 108 THR A CA 1
ATOM 882 C C . THR A 1 108 ? 5.665 13.158 -26.730 1.00 87.50 108 THR A C 1
ATOM 884 O O . THR A 1 108 ? 4.843 13.175 -27.646 1.00 87.50 108 THR A O 1
ATOM 887 N N . VAL A 1 109 ? 6.437 12.095 -26.511 1.00 93.38 109 VAL A N 1
ATOM 888 C CA . VAL A 1 109 ? 6.380 10.873 -27.325 1.00 93.38 109 VAL A CA 1
ATOM 889 C C . VAL A 1 109 ? 5.479 9.836 -26.664 1.00 93.38 109 VAL A C 1
ATOM 891 O O . VAL A 1 109 ? 5.662 9.495 -25.495 1.00 93.38 109 VAL A O 1
ATOM 894 N N . ASN A 1 110 ? 4.536 9.291 -27.434 1.00 94.38 110 ASN A N 1
ATOM 895 C CA . ASN A 1 110 ? 3.724 8.159 -27.000 1.00 94.38 110 ASN A CA 1
ATOM 896 C C . ASN A 1 110 ? 4.573 6.882 -27.010 1.00 94.38 110 ASN A C 1
ATOM 898 O O . ASN A 1 110 ? 5.157 6.513 -28.031 1.00 94.38 110 ASN A O 1
ATOM 902 N N . LYS A 1 111 ? 4.632 6.212 -25.864 1.00 94.88 111 LYS A N 1
ATOM 903 C CA . LYS A 1 111 ? 5.285 4.921 -25.654 1.00 94.88 111 LYS A CA 1
ATOM 904 C C . LYS A 1 111 ? 4.216 3.876 -25.384 1.00 94.88 111 LYS A C 1
ATOM 906 O O . LYS A 1 111 ? 3.284 4.162 -24.633 1.00 94.88 111 LYS A O 1
ATOM 911 N N . ASP A 1 112 ? 4.351 2.704 -25.997 1.00 93.06 112 ASP A N 1
ATOM 912 C CA . ASP A 1 112 ? 3.434 1.590 -25.760 1.00 93.06 112 ASP A CA 1
ATOM 913 C C . ASP A 1 112 ? 3.375 1.256 -24.263 1.00 93.06 112 ASP A C 1
ATOM 915 O O . ASP A 1 112 ? 4.396 1.235 -23.576 1.00 93.06 112 ASP A O 1
ATOM 919 N N . ALA A 1 113 ? 2.162 1.055 -23.756 1.00 93.81 113 ALA A N 1
ATOM 920 C CA . ALA A 1 113 ? 1.893 0.802 -22.346 1.00 93.81 113 ALA A CA 1
ATOM 921 C C . ALA A 1 113 ? 1.004 -0.435 -22.148 1.00 93.81 113 ALA A C 1
ATOM 923 O O . ALA A 1 113 ? 0.335 -0.559 -21.118 1.00 93.81 113 ALA A O 1
ATOM 924 N N . LEU A 1 114 ? 1.001 -1.365 -23.109 1.00 91.75 114 LEU A N 1
ATOM 925 C CA . LEU A 1 114 ? 0.244 -2.614 -23.037 1.00 91.75 114 LEU A CA 1
ATOM 926 C C . LEU A 1 114 ? 0.523 -3.391 -21.738 1.00 91.75 114 LEU A C 1
ATOM 928 O O . LEU A 1 114 ? -0.405 -3.717 -20.996 1.00 91.75 114 LEU A O 1
ATOM 932 N N . PHE A 1 115 ? 1.792 -3.656 -21.415 1.00 91.50 115 PHE A N 1
ATOM 933 C CA . PHE A 1 115 ? 2.134 -4.406 -20.200 1.00 91.50 115 PHE A CA 1
ATOM 934 C C . PHE A 1 115 ? 1.801 -3.634 -18.923 1.00 91.50 115 PHE A C 1
ATOM 936 O O . PHE A 1 115 ? 1.415 -4.235 -17.919 1.00 91.50 115 PHE A O 1
ATOM 943 N N . ILE A 1 116 ? 1.848 -2.300 -18.976 1.00 94.44 116 ILE A N 1
ATOM 944 C CA . ILE A 1 116 ? 1.422 -1.454 -17.861 1.00 94.44 116 ILE A CA 1
ATOM 945 C C . ILE A 1 116 ? -0.084 -1.616 -17.600 1.00 94.44 116 ILE A C 1
ATOM 947 O O . ILE A 1 116 ? -0.515 -1.740 -16.452 1.00 94.44 116 ILE A O 1
ATOM 951 N N . LYS A 1 117 ? -0.898 -1.666 -18.659 1.00 93.19 117 LYS A N 1
ATOM 952 C CA . LYS A 1 117 ? -2.329 -1.963 -18.541 1.00 93.19 117 LYS A CA 1
ATOM 953 C C . LYS A 1 117 ? -2.563 -3.346 -17.931 1.00 93.19 117 LYS A C 1
ATOM 955 O O . LYS A 1 117 ? -3.361 -3.457 -17.001 1.00 93.19 117 LYS A O 1
ATOM 960 N N . ILE A 1 118 ? -1.834 -4.364 -18.383 1.00 91.62 118 ILE A N 1
ATOM 961 C CA . ILE A 1 118 ? -1.955 -5.732 -17.855 1.00 91.62 118 ILE A CA 1
ATOM 962 C C . ILE A 1 118 ? -1.677 -5.763 -16.346 1.00 91.62 118 ILE A C 1
ATOM 964 O O . ILE A 1 118 ? -2.505 -6.257 -15.585 1.00 91.62 118 ILE A O 1
ATOM 968 N N . ILE A 1 119 ? -0.574 -5.162 -15.880 1.00 92.69 119 ILE A N 1
ATOM 969 C CA . ILE A 1 119 ? -0.266 -5.152 -14.441 1.00 92.69 119 ILE A CA 1
ATOM 970 C C . ILE A 1 119 ? -1.266 -4.312 -13.629 1.00 92.69 119 ILE A C 1
ATOM 972 O O . ILE A 1 119 ? -1.514 -4.612 -12.462 1.00 92.69 119 ILE A O 1
ATOM 976 N N . SER A 1 120 ? -1.875 -3.284 -14.233 1.00 92.75 120 SER A N 1
ATOM 977 C CA . SER A 1 120 ? -2.876 -2.452 -13.555 1.00 92.75 120 SER A CA 1
ATOM 978 C C . SER A 1 120 ? -4.175 -3.206 -13.259 1.00 92.75 120 SER A C 1
ATOM 980 O O . SER A 1 120 ? -4.738 -3.028 -12.179 1.00 92.75 120 SER A O 1
ATOM 982 N N . ASN A 1 121 ? -4.612 -4.100 -14.159 1.00 90.19 121 ASN A N 1
ATOM 983 C CA . ASN A 1 121 ? -5.794 -4.946 -13.950 1.00 90.19 121 ASN A CA 1
ATOM 984 C C . ASN A 1 121 ? -5.610 -5.886 -12.742 1.00 90.19 121 ASN A C 1
ATOM 986 O O . ASN A 1 121 ? -6.573 -6.210 -12.051 1.00 90.19 121 ASN A O 1
ATOM 990 N N . GLU A 1 122 ? -4.362 -6.244 -12.442 1.00 89.12 122 GLU A N 1
ATOM 991 C CA . GLU A 1 122 ? -3.970 -7.093 -11.312 1.00 89.12 122 GLU A CA 1
ATOM 992 C C . GLU A 1 122 ? -3.631 -6.295 -10.046 1.00 89.12 122 GLU A C 1
ATOM 994 O O . GLU A 1 122 ? -3.112 -6.846 -9.070 1.00 89.12 122 GLU A O 1
ATOM 999 N N . ASN A 1 123 ? -3.900 -4.981 -10.049 1.00 89.50 123 ASN A N 1
ATOM 1000 C CA . ASN A 1 123 ? -3.520 -4.064 -8.979 1.00 89.50 123 ASN A CA 1
ATOM 1001 C C . ASN A 1 123 ? -2.033 -4.231 -8.598 1.00 89.50 123 ASN A C 1
ATOM 1003 O O . ASN A 1 123 ? -1.685 -4.310 -7.419 1.00 89.50 123 ASN A O 1
ATOM 1007 N N . GLY A 1 124 ? -1.146 -4.380 -9.584 1.00 93.31 124 GLY A N 1
ATOM 1008 C CA . GLY A 1 124 ? 0.295 -4.468 -9.361 1.00 93.31 124 GLY A CA 1
ATOM 1009 C C . GLY A 1 124 ? 0.982 -3.100 -9.350 1.00 93.31 124 GLY A C 1
ATOM 1010 O O . GLY A 1 124 ? 0.342 -2.054 -9.440 1.00 93.31 124 GLY A O 1
ATOM 1011 N N . ILE A 1 125 ? 2.304 -3.122 -9.194 1.00 96.94 125 ILE A N 1
ATOM 1012 C CA . ILE A 1 125 ? 3.166 -1.937 -9.083 1.00 96.94 125 ILE A CA 1
ATOM 1013 C C . ILE A 1 125 ? 4.194 -1.972 -10.212 1.00 96.94 125 ILE A C 1
ATOM 1015 O O . ILE A 1 125 ? 4.744 -3.025 -10.536 1.00 96.94 125 ILE A O 1
ATOM 1019 N N . LEU A 1 126 ? 4.493 -0.824 -10.807 1.00 97.94 126 LEU A N 1
ATOM 1020 C CA . LEU A 1 126 ? 5.611 -0.705 -11.733 1.00 97.94 126 LEU A CA 1
ATOM 1021 C C . LEU A 1 126 ? 6.938 -0.635 -10.985 1.00 97.94 126 LEU A C 1
ATOM 1023 O O . LEU A 1 126 ? 7.081 0.066 -9.991 1.00 97.94 126 LEU A O 1
ATOM 1027 N N . PHE A 1 127 ? 7.927 -1.343 -11.502 1.00 98.06 127 PHE A N 1
ATOM 1028 C CA . PHE A 1 127 ? 9.331 -1.176 -11.178 1.00 98.06 127 PHE A CA 1
ATOM 1029 C C . PHE A 1 127 ? 9.943 -0.354 -12.314 1.00 98.06 127 PHE A C 1
ATOM 1031 O O . PHE A 1 127 ? 10.233 -0.894 -13.382 1.00 98.06 127 PHE A O 1
ATOM 1038 N N . SER A 1 128 ? 10.086 0.953 -12.110 1.00 97.88 128 SER A N 1
ATOM 1039 C CA . SER A 1 128 ? 10.626 1.874 -13.115 1.00 97.88 128 SER A CA 1
ATOM 1040 C C . SER A 1 128 ? 12.011 2.362 -12.738 1.00 97.88 128 SER A C 1
ATOM 1042 O O . SER A 1 128 ? 12.398 2.372 -11.575 1.00 97.88 128 SER A O 1
ATOM 1044 N N . LEU A 1 129 ? 12.754 2.833 -13.733 1.00 97.88 129 LEU A N 1
ATOM 1045 C CA . LEU A 1 129 ? 14.028 3.500 -13.508 1.00 97.88 129 LEU A CA 1
ATOM 1046 C C . LEU A 1 129 ? 13.807 5.014 -13.437 1.00 97.88 129 LEU A C 1
ATOM 1048 O O . LEU A 1 129 ? 13.189 5.598 -14.328 1.00 97.88 129 LEU A O 1
ATOM 1052 N N . ASN A 1 130 ? 14.331 5.664 -12.396 1.00 96.88 130 ASN A N 1
ATOM 1053 C CA . ASN A 1 130 ? 14.306 7.124 -12.257 1.00 96.88 130 ASN A CA 1
ATOM 1054 C C . ASN A 1 130 ? 15.298 7.802 -13.213 1.00 96.88 130 ASN A C 1
ATOM 1056 O O . ASN A 1 130 ? 16.343 8.303 -12.803 1.00 96.88 130 ASN A O 1
ATOM 1060 N N . LEU A 1 131 ? 14.970 7.759 -14.501 1.00 96.44 131 LEU A N 1
ATOM 1061 C CA . LEU A 1 131 ? 15.769 8.315 -15.593 1.00 96.44 131 LEU A CA 1
ATOM 1062 C C . LEU A 1 131 ? 15.151 9.585 -16.177 1.00 96.44 131 LEU A C 1
ATOM 1064 O O . LEU A 1 131 ? 15.813 10.311 -16.910 1.00 96.44 131 LEU A O 1
ATOM 1068 N N . HIS A 1 132 ? 13.881 9.853 -15.871 1.00 96.62 132 HIS A N 1
ATOM 1069 C CA . HIS A 1 132 ? 13.181 11.035 -16.346 1.00 96.62 132 HIS A CA 1
ATOM 1070 C C . HIS A 1 132 ? 12.125 11.507 -15.346 1.00 96.62 132 HIS A C 1
ATOM 1072 O O . HIS A 1 132 ? 11.535 10.701 -14.626 1.00 96.62 132 HIS A O 1
ATOM 1078 N N . THR A 1 133 ? 11.831 12.809 -15.344 1.00 95.12 133 THR A N 1
ATOM 1079 C CA . THR A 1 133 ? 10.846 13.417 -14.429 1.00 95.12 133 THR A CA 1
ATOM 1080 C C . THR A 1 133 ? 9.431 12.867 -14.612 1.00 95.12 133 THR A C 1
ATOM 1082 O O . THR A 1 133 ? 8.660 12.815 -13.655 1.00 95.12 133 THR A O 1
ATOM 1085 N N . ASP A 1 134 ? 9.093 12.396 -15.814 1.00 95.75 134 ASP A N 1
ATOM 1086 C CA . ASP A 1 134 ? 7.810 11.741 -16.073 1.00 95.75 134 ASP A CA 1
ATOM 1087 C C . ASP A 1 134 ? 7.716 10.335 -15.480 1.00 95.75 134 ASP A C 1
ATOM 1089 O O . ASP A 1 134 ? 6.627 9.932 -15.076 1.00 95.75 134 ASP A O 1
ATOM 1093 N N . LEU A 1 135 ? 8.840 9.621 -15.379 1.00 96.00 135 LEU A N 1
ATOM 1094 C CA . LEU A 1 135 ? 8.927 8.297 -14.754 1.00 96.00 135 LEU A CA 1
ATOM 1095 C C . LEU A 1 135 ? 9.109 8.391 -13.230 1.00 96.00 135 LEU A C 1
ATOM 1097 O O . LEU A 1 135 ? 8.747 7.469 -12.503 1.00 96.00 135 LEU A O 1
ATOM 1101 N N . ALA A 1 136 ? 9.633 9.514 -12.735 1.00 96.44 136 ALA A N 1
ATOM 1102 C CA . ALA A 1 136 ? 9.909 9.787 -11.324 1.00 96.44 136 ALA A CA 1
ATOM 1103 C C . ALA A 1 136 ? 8.663 10.248 -10.541 1.00 96.44 136 ALA A C 1
ATOM 1105 O O . ALA A 1 136 ? 8.692 11.251 -9.822 1.00 96.44 136 ALA A O 1
ATOM 1106 N N . LYS A 1 137 ? 7.542 9.543 -10.715 1.00 97.69 137 LYS A N 1
ATOM 1107 C CA . LYS A 1 137 ? 6.248 9.856 -10.092 1.00 97.69 137 LYS A CA 1
ATOM 1108 C C . LYS A 1 137 ? 5.724 8.636 -9.340 1.00 97.69 137 LYS A C 1
ATOM 1110 O O . LYS A 1 137 ? 5.853 7.516 -9.824 1.00 97.69 137 LYS A O 1
ATOM 1115 N N . ASN A 1 138 ? 5.104 8.871 -8.180 1.00 98.06 138 ASN A N 1
ATOM 1116 C CA . ASN A 1 138 ? 4.536 7.822 -7.318 1.00 98.06 138 ASN A CA 1
ATOM 1117 C C . ASN A 1 138 ? 3.486 6.960 -8.027 1.00 98.06 138 ASN A C 1
ATOM 1119 O O . ASN A 1 138 ? 3.410 5.761 -7.774 1.00 98.06 138 ASN A O 1
ATOM 1123 N N . SER A 1 139 ? 2.726 7.565 -8.938 1.00 97.31 139 SER A N 1
ATOM 1124 C CA . SER A 1 139 ? 1.840 6.846 -9.844 1.00 97.31 139 SER A CA 1
ATOM 1125 C C . SER A 1 139 ? 1.992 7.417 -11.255 1.00 97.31 139 SER A C 1
ATOM 1127 O O . SER A 1 139 ? 2.089 8.637 -11.431 1.00 97.31 139 SER A O 1
ATOM 1129 N N . LEU A 1 140 ? 2.025 6.544 -12.261 1.00 97.38 140 LEU A N 1
ATOM 1130 C CA . LEU A 1 140 ? 2.088 6.929 -13.672 1.00 97.38 140 LEU A CA 1
ATOM 1131 C C . LEU A 1 140 ? 0.682 6.969 -14.259 1.00 97.38 140 LEU A C 1
ATOM 1133 O O . LEU A 1 140 ? -0.116 6.067 -14.016 1.00 97.38 140 LEU A O 1
ATOM 1137 N N . ILE A 1 141 ? 0.389 8.012 -15.038 1.00 96.69 141 ILE A N 1
ATOM 1138 C CA . ILE A 1 141 ? -0.880 8.147 -15.757 1.00 96.69 141 ILE A CA 1
ATOM 1139 C C . ILE A 1 141 ? -0.707 7.537 -17.143 1.00 96.69 141 ILE A C 1
ATOM 1141 O O . ILE A 1 141 ? 0.130 7.990 -17.924 1.00 96.69 141 ILE A O 1
ATOM 1145 N N . ILE A 1 142 ? -1.527 6.539 -17.445 1.00 96.19 142 ILE A N 1
ATOM 1146 C CA . ILE A 1 142 ? -1.573 5.876 -18.741 1.00 96.19 142 ILE A CA 1
ATOM 1147 C C . ILE A 1 142 ? -2.806 6.354 -19.487 1.00 96.19 142 ILE A C 1
ATOM 1149 O O . ILE A 1 142 ? -3.917 6.379 -18.948 1.00 96.19 142 ILE A O 1
ATOM 1153 N N . ASN A 1 143 ? -2.586 6.759 -20.730 1.00 94.81 143 ASN A N 1
ATOM 1154 C CA . ASN A 1 143 ? -3.627 7.241 -21.614 1.00 94.81 143 ASN A CA 1
ATOM 1155 C C . ASN A 1 143 ? -4.157 6.088 -22.461 1.00 94.81 143 ASN A C 1
ATOM 1157 O O . ASN A 1 143 ? -3.473 5.089 -22.684 1.00 94.81 143 ASN A O 1
ATOM 1161 N N . SER A 1 144 ? -5.385 6.243 -22.932 1.00 91.94 144 SER A N 1
ATOM 1162 C CA . SER A 1 144 ? -6.045 5.280 -23.803 1.00 91.94 144 SER A CA 1
ATOM 1163 C C . SER A 1 144 ? -6.662 6.005 -24.992 1.00 91.94 144 SER A C 1
ATOM 1165 O O . SER A 1 144 ? -7.140 7.134 -24.848 1.00 91.94 144 SER A O 1
ATOM 1167 N N . SER A 1 145 ? -6.700 5.363 -26.159 1.00 88.50 145 SER A N 1
ATOM 1168 C CA . SER A 1 145 ? -7.310 5.924 -27.375 1.00 88.50 145 SER A CA 1
ATOM 1169 C C . SER A 1 145 ? -8.793 6.298 -27.202 1.00 88.50 145 SER A C 1
ATOM 1171 O O . SER A 1 145 ? -9.287 7.217 -27.852 1.00 88.50 145 SER A O 1
ATOM 1173 N N . ASN A 1 146 ? -9.495 5.655 -26.268 1.00 87.06 146 ASN A N 1
ATOM 1174 C CA . ASN A 1 146 ? -10.886 5.948 -25.899 1.00 87.06 146 ASN A CA 1
ATOM 1175 C C . ASN A 1 146 ? -11.037 7.052 -24.821 1.00 87.06 146 ASN A C 1
ATOM 1177 O O . ASN A 1 146 ? -12.132 7.257 -24.301 1.00 87.06 146 ASN A O 1
ATOM 1181 N N . SER A 1 147 ? -9.952 7.753 -24.468 1.00 81.06 147 SER A N 1
ATOM 1182 C CA . SER A 1 147 ? -9.896 8.793 -23.423 1.00 81.06 147 SER A CA 1
ATOM 1183 C C . SER A 1 147 ? -10.169 8.320 -21.984 1.00 81.06 147 SER A 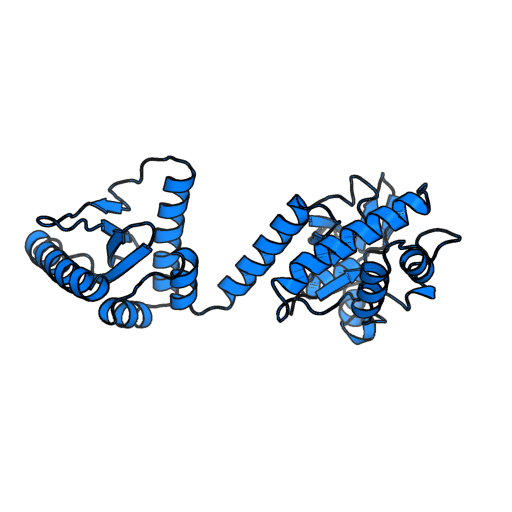C 1
ATOM 1185 O O . SER A 1 147 ? -10.349 9.154 -21.094 1.00 81.06 147 SER A O 1
ATOM 1187 N N . THR A 1 148 ? -10.178 7.010 -21.708 1.00 86.94 148 THR A N 1
ATOM 1188 C CA . THR A 1 148 ? -10.231 6.491 -20.331 1.00 86.94 148 THR A CA 1
ATOM 1189 C C . THR A 1 148 ? -8.821 6.309 -19.783 1.00 86.94 148 THR A C 1
ATOM 1191 O O . THR A 1 148 ? -8.204 5.254 -19.943 1.00 86.94 148 THR A O 1
ATOM 1194 N N . ASN A 1 149 ? -8.304 7.353 -19.144 1.00 92.44 149 ASN A N 1
ATOM 1195 C CA . ASN A 1 149 ? -6.999 7.299 -18.499 1.00 92.44 149 ASN A CA 1
ATOM 1196 C C . ASN A 1 149 ? -7.077 6.516 -17.184 1.00 92.44 149 ASN A C 1
ATOM 1198 O O . ASN A 1 149 ? -8.086 6.572 -16.478 1.00 92.44 149 ASN A O 1
ATOM 1202 N N . PHE A 1 150 ? -5.992 5.838 -16.826 1.00 93.69 150 PHE A N 1
ATOM 1203 C CA . PHE A 1 150 ? -5.848 5.174 -15.532 1.00 93.69 150 PHE A CA 1
ATOM 1204 C C . PHE A 1 150 ? -4.489 5.495 -14.914 1.00 93.69 150 PHE A C 1
ATOM 1206 O O . PHE A 1 150 ? -3.582 5.976 -15.592 1.00 93.69 150 PHE A O 1
ATOM 1213 N N . SER A 1 151 ? -4.357 5.251 -13.614 1.00 95.94 151 SER A N 1
ATOM 1214 C CA . SER A 1 151 ? -3.095 5.394 -12.896 1.00 95.94 151 SER A CA 1
ATOM 1215 C C . SER A 1 151 ? -2.609 4.048 -12.386 1.00 95.94 151 SER A C 1
ATOM 1217 O O . SER A 1 151 ? -3.416 3.222 -11.966 1.00 95.94 151 SER A O 1
ATOM 1219 N N . VAL A 1 152 ? -1.296 3.864 -12.358 1.00 97.06 152 VAL A N 1
ATOM 1220 C CA . VAL A 1 152 ? -0.642 2.691 -11.770 1.00 97.06 152 VAL A CA 1
ATOM 1221 C C . VAL A 1 152 ? 0.441 3.149 -10.804 1.00 97.06 152 VAL A C 1
ATOM 1223 O O . VAL A 1 152 ? 1.176 4.091 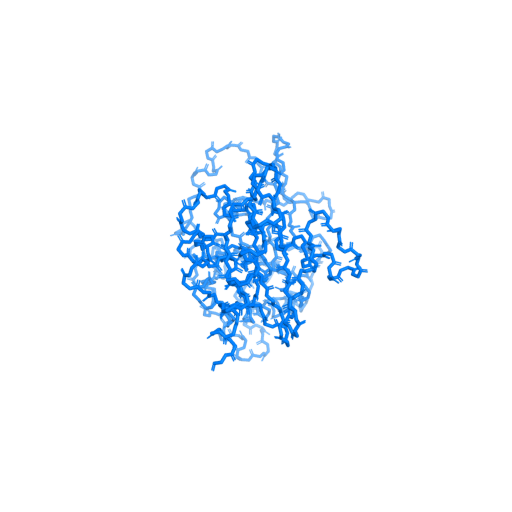-11.105 1.00 97.06 152 VAL A O 1
ATOM 1226 N N . ASP A 1 153 ? 0.530 2.512 -9.641 1.00 97.94 153 ASP A N 1
ATOM 1227 C CA . ASP A 1 153 ? 1.564 2.824 -8.657 1.00 97.94 153 ASP A CA 1
ATOM 1228 C C . ASP A 1 153 ? 2.944 2.410 -9.163 1.00 97.94 153 ASP A C 1
ATOM 1230 O O . ASP A 1 153 ? 3.090 1.460 -9.934 1.00 97.94 153 ASP A O 1
ATOM 1234 N N . ASN A 1 154 ? 3.969 3.139 -8.738 1.00 98.31 154 ASN A N 1
ATOM 1235 C CA . ASN A 1 154 ? 5.289 3.056 -9.333 1.00 98.31 154 ASN A CA 1
ATOM 1236 C C . ASN A 1 154 ? 6.390 3.189 -8.280 1.00 98.31 154 ASN A C 1
ATOM 1238 O O . ASN A 1 154 ? 6.481 4.203 -7.588 1.00 98.31 154 ASN A O 1
ATOM 1242 N N . LEU A 1 155 ? 7.243 2.171 -8.196 1.00 98.31 155 LEU A N 1
ATOM 1243 C CA . LEU A 1 155 ? 8.502 2.183 -7.468 1.00 98.31 155 LEU A CA 1
ATOM 1244 C C . LEU A 1 155 ? 9.626 2.593 -8.428 1.00 98.31 155 LEU A C 1
ATOM 1246 O O . LEU A 1 155 ? 9.911 1.876 -9.384 1.00 98.31 155 LEU A O 1
ATOM 1250 N N . TYR A 1 156 ? 10.282 3.718 -8.153 1.00 97.94 156 TYR A N 1
ATOM 1251 C CA . TYR A 1 156 ? 11.344 4.286 -8.990 1.00 97.94 156 TYR A CA 1
ATOM 1252 C C . TYR A 1 156 ? 12.660 4.545 -8.239 1.00 97.94 156 TYR A C 1
ATOM 1254 O O . TYR A 1 156 ? 13.529 5.272 -8.712 1.00 97.94 156 TYR A O 1
ATOM 1262 N N . GLY A 1 157 ? 12.841 3.951 -7.057 1.00 96.81 157 GLY A N 1
ATOM 1263 C CA . GLY A 1 157 ? 14.162 3.870 -6.425 1.00 96.81 157 GLY A CA 1
ATOM 1264 C C . GLY A 1 157 ? 14.608 5.105 -5.645 1.00 96.81 157 GLY A C 1
ATOM 1265 O O . GLY A 1 157 ? 15.809 5.335 -5.516 1.00 96.81 157 GLY A O 1
ATOM 1266 N N . LEU A 1 158 ? 13.662 5.891 -5.119 1.00 97.19 158 LEU A N 1
ATOM 1267 C CA . LEU A 1 158 ? 13.933 6.910 -4.101 1.00 97.19 158 LEU A CA 1
ATOM 1268 C C . LEU A 1 158 ? 13.253 6.543 -2.781 1.00 97.19 158 LEU A C 1
ATOM 1270 O O . LEU A 1 158 ? 12.092 6.149 -2.784 1.00 97.19 158 LEU A O 1
ATOM 1274 N N . THR A 1 159 ? 13.909 6.806 -1.652 1.00 96.62 159 THR A N 1
ATOM 1275 C CA . THR A 1 159 ? 13.367 6.505 -0.317 1.00 96.62 159 THR A CA 1
ATOM 1276 C C . THR A 1 159 ? 11.968 7.097 -0.052 1.00 96.62 159 THR A C 1
ATOM 1278 O O . THR A 1 159 ? 11.102 6.344 0.389 1.00 96.62 159 THR A O 1
ATOM 1281 N N . PRO A 1 160 ? 11.650 8.370 -0.389 1.00 96.38 160 PRO A N 1
ATOM 1282 C CA . PRO A 1 160 ? 10.283 8.886 -0.217 1.00 96.38 160 PRO A CA 1
ATOM 1283 C C . PRO A 1 160 ? 9.233 8.151 -1.066 1.00 96.38 160 PRO A C 1
ATOM 1285 O O . PRO A 1 160 ? 8.060 8.085 -0.707 1.00 96.38 160 PRO A O 1
ATOM 1288 N N . ASN A 1 161 ? 9.643 7.595 -2.208 1.00 97.50 161 ASN A N 1
ATOM 1289 C CA . ASN A 1 161 ? 8.770 6.790 -3.052 1.00 97.50 161 ASN A CA 1
ATOM 1290 C C . ASN A 1 161 ? 8.577 5.378 -2.476 1.00 97.50 161 ASN A C 1
ATOM 1292 O O . ASN A 1 161 ? 7.464 4.859 -2.488 1.00 97.50 161 ASN A O 1
ATOM 1296 N N . THR A 1 162 ? 9.613 4.793 -1.880 1.00 97.62 162 THR A N 1
ATOM 1297 C CA . THR A 1 162 ? 9.513 3.542 -1.117 1.00 97.62 162 THR A CA 1
ATOM 1298 C C . THR A 1 162 ? 8.531 3.663 0.044 1.00 97.62 162 THR A C 1
ATOM 1300 O O . THR A 1 162 ? 7.689 2.788 0.226 1.00 97.62 162 THR A O 1
ATOM 1303 N N . GLU A 1 163 ? 8.580 4.771 0.790 1.00 96.25 163 GLU A N 1
ATOM 1304 C CA . GLU A 1 163 ? 7.629 5.066 1.871 1.00 96.25 163 GLU A CA 1
ATOM 1305 C C . GLU A 1 163 ? 6.185 5.150 1.355 1.00 96.25 163 GLU A C 1
ATOM 1307 O O . GLU A 1 163 ? 5.276 4.587 1.964 1.00 96.25 163 GLU A O 1
ATOM 1312 N N . PHE A 1 164 ? 5.971 5.784 0.197 1.00 96.81 164 PHE A N 1
ATOM 1313 C CA . PHE A 1 164 ? 4.660 5.815 -0.455 1.00 96.81 164 PHE A CA 1
ATOM 1314 C C . PHE A 1 164 ? 4.153 4.403 -0.791 1.00 96.81 164 PHE A C 1
ATOM 1316 O O . PHE A 1 164 ? 3.018 4.060 -0.457 1.00 96.81 164 PHE A O 1
ATOM 1323 N N . ILE A 1 165 ? 4.992 3.558 -1.400 1.00 97.00 165 ILE A N 1
ATOM 1324 C CA . ILE A 1 165 ? 4.621 2.175 -1.733 1.00 97.00 165 ILE A CA 1
ATOM 1325 C C . ILE A 1 165 ? 4.344 1.349 -0.470 1.00 97.00 165 ILE A C 1
ATOM 1327 O O . ILE A 1 165 ? 3.398 0.559 -0.434 1.00 97.00 165 ILE A O 1
ATOM 1331 N N . GLU A 1 166 ? 5.116 1.561 0.593 1.00 95.25 166 GLU A N 1
ATOM 1332 C CA . GLU A 1 166 ? 4.867 0.951 1.895 1.00 95.25 166 GLU A CA 1
ATOM 1333 C C . GLU A 1 166 ? 3.479 1.322 2.447 1.00 95.25 166 GLU A C 1
ATOM 1335 O O . GLU A 1 166 ? 2.768 0.455 2.961 1.00 95.25 166 GLU A O 1
ATOM 1340 N N . GLU A 1 167 ? 3.054 2.583 2.331 1.00 92.56 167 GLU A N 1
ATOM 1341 C CA . GLU A 1 167 ? 1.711 2.995 2.749 1.00 92.56 167 GLU A CA 1
ATOM 1342 C C . GLU A 1 167 ? 0.607 2.296 1.948 1.00 92.56 167 GLU A C 1
ATOM 1344 O O . GLU A 1 167 ? -0.414 1.919 2.531 1.00 92.56 167 GLU A O 1
ATOM 1349 N N . ILE A 1 168 ? 0.799 2.096 0.640 1.00 92.12 168 ILE A N 1
ATOM 1350 C CA . ILE A 1 168 ? -0.145 1.351 -0.205 1.00 92.12 168 ILE A CA 1
ATOM 1351 C C . ILE A 1 168 ? -0.258 -0.100 0.270 1.00 92.12 168 ILE A C 1
ATOM 1353 O O . ILE A 1 168 ? -1.366 -0.579 0.515 1.00 92.12 168 ILE A O 1
ATOM 1357 N N . ILE A 1 169 ? 0.876 -0.777 0.479 1.00 91.00 169 ILE A N 1
ATOM 1358 C CA . ILE A 1 169 ? 0.896 -2.164 0.965 1.00 91.00 169 ILE A CA 1
ATOM 1359 C C . ILE A 1 169 ? 0.190 -2.262 2.321 1.00 91.00 169 ILE A C 1
ATOM 1361 O O . ILE A 1 169 ? -0.714 -3.081 2.474 1.00 91.00 169 ILE A O 1
ATOM 1365 N N . LYS A 1 170 ? 0.510 -1.384 3.280 1.00 87.50 170 LYS A N 1
ATOM 1366 C CA . LYS A 1 170 ? -0.151 -1.369 4.598 1.00 87.50 170 LYS A CA 1
ATOM 1367 C C . LYS A 1 170 ? -1.659 -1.168 4.500 1.00 87.50 170 LYS A C 1
ATOM 1369 O O . LYS A 1 170 ? -2.408 -1.841 5.203 1.00 87.50 170 LYS A O 1
ATOM 1374 N N . LYS A 1 171 ? -2.125 -0.250 3.647 1.00 84.19 171 LYS A N 1
ATOM 1375 C CA . LYS A 1 171 ? -3.565 -0.022 3.441 1.00 84.19 171 LYS A CA 1
ATOM 1376 C C . LYS A 1 171 ? -4.257 -1.275 2.909 1.00 84.19 171 LYS A C 1
ATOM 1378 O O . LYS A 1 171 ? -5.369 -1.579 3.333 1.00 84.19 171 LYS A O 1
ATOM 1383 N N . GLU A 1 172 ? -3.603 -2.022 2.024 1.00 83.69 172 GLU A N 1
ATOM 1384 C CA . GLU A 1 172 ? -4.124 -3.294 1.519 1.00 83.69 172 GLU A CA 1
ATOM 1385 C C . GLU A 1 172 ? -4.083 -4.431 2.541 1.00 83.69 172 GLU A C 1
ATOM 1387 O O . GLU A 1 172 ? -4.980 -5.272 2.551 1.00 83.69 172 GLU A O 1
ATOM 1392 N N . GLU A 1 173 ? -3.061 -4.489 3.396 1.00 80.5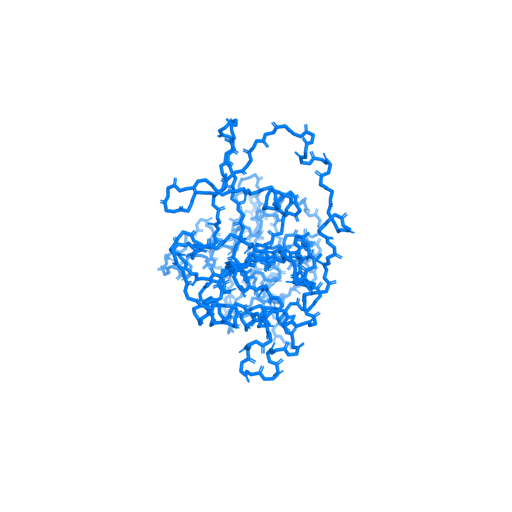0 173 GLU A N 1
ATOM 1393 C CA . GLU A 1 173 ? -3.038 -5.423 4.526 1.00 80.50 173 GLU A CA 1
ATOM 1394 C C . GLU A 1 173 ? -4.228 -5.159 5.444 1.00 80.50 173 GLU A C 1
ATOM 1396 O O . GLU A 1 173 ? -5.017 -6.064 5.715 1.00 80.50 173 GLU A O 1
ATOM 1401 N N . ILE A 1 174 ? -4.407 -3.893 5.833 1.00 74.12 174 ILE A N 1
ATOM 1402 C CA . ILE A 1 174 ? -5.520 -3.449 6.671 1.00 74.12 174 ILE A CA 1
ATOM 1403 C C . ILE A 1 174 ? -6.849 -3.808 6.006 1.00 74.12 174 ILE A C 1
ATOM 1405 O O . ILE A 1 174 ? -7.724 -4.363 6.662 1.00 74.12 174 ILE A O 1
ATOM 1409 N N . SER A 1 175 ? -7.027 -3.548 4.707 1.00 72.75 175 SER A N 1
ATOM 1410 C CA . SER A 1 175 ? -8.312 -3.781 4.032 1.00 72.75 175 SER A CA 1
ATOM 1411 C C . SER A 1 175 ? -8.761 -5.249 4.058 1.00 72.75 175 SER A C 1
ATOM 1413 O O . SER A 1 175 ? -9.968 -5.506 4.113 1.00 72.75 175 SER A O 1
ATOM 1415 N N . LYS A 1 176 ? -7.810 -6.195 4.098 1.00 72.69 176 LYS A N 1
ATOM 1416 C CA . LYS A 1 176 ? -8.052 -7.648 4.158 1.00 72.69 176 LYS A CA 1
ATOM 1417 C C . LYS A 1 176 ? -8.379 -8.166 5.558 1.00 72.69 176 LYS A C 1
ATOM 1419 O O . LYS A 1 176 ? -8.894 -9.277 5.679 1.00 72.69 176 LYS A O 1
ATOM 1424 N N . LEU A 1 177 ? -8.091 -7.393 6.602 1.00 74.19 177 LEU A N 1
ATOM 1425 C CA . LEU A 1 177 ? -8.374 -7.781 7.979 1.00 74.19 177 LEU A CA 1
ATOM 1426 C C . LEU A 1 177 ? -9.875 -7.716 8.294 1.00 74.19 177 LEU A C 1
ATOM 1428 O O . LEU A 1 177 ? -10.636 -6.936 7.713 1.00 74.19 177 LEU A O 1
ATOM 1432 N N . GLY A 1 178 ? -10.306 -8.512 9.275 1.00 83.75 178 GLY A N 1
ATOM 1433 C CA . GLY A 1 178 ? -11.592 -8.280 9.929 1.00 83.75 178 GLY A CA 1
ATOM 1434 C C . GLY A 1 178 ? -11.593 -6.910 10.614 1.00 83.75 178 GLY A C 1
ATOM 1435 O O . GLY A 1 178 ? -10.552 -6.422 11.048 1.00 83.75 178 GLY A O 1
ATOM 1436 N N . ASN A 1 179 ? -12.754 -6.268 10.739 1.00 90.81 179 ASN A N 1
ATOM 1437 C CA . ASN A 1 179 ? -12.821 -4.893 11.248 1.00 90.81 179 ASN A CA 1
ATOM 1438 C C . ASN A 1 179 ? -12.293 -4.741 12.688 1.00 90.81 179 ASN A C 1
ATOM 1440 O O . ASN A 1 179 ? -11.785 -3.680 13.045 1.00 90.81 179 ASN A O 1
ATOM 1444 N N . LEU A 1 180 ? -12.343 -5.794 13.512 1.00 91.12 180 LEU A N 1
ATOM 1445 C CA . LEU A 1 180 ? -11.739 -5.754 14.847 1.00 91.12 180 LEU A CA 1
ATOM 1446 C C . LEU A 1 180 ? -10.210 -5.651 14.766 1.00 91.12 180 LEU A C 1
ATOM 1448 O O . LEU A 1 180 ? -9.607 -4.857 15.486 1.00 91.12 180 LEU A O 1
ATOM 1452 N N . ASP A 1 181 ? -9.591 -6.413 13.868 1.00 89.75 181 ASP A N 1
ATOM 1453 C CA . ASP A 1 181 ? -8.145 -6.389 13.659 1.00 89.75 181 ASP A CA 1
ATOM 1454 C C . ASP A 1 181 ? -7.701 -5.076 13.000 1.00 89.75 181 ASP A C 1
ATOM 1456 O O . ASP A 1 181 ? -6.701 -4.496 13.421 1.00 89.75 181 ASP A O 1
ATOM 1460 N N . LYS A 1 182 ? -8.498 -4.526 12.067 1.00 89.81 182 LYS A N 1
ATOM 1461 C CA . LYS A 1 182 ? -8.293 -3.164 11.533 1.00 89.81 182 LYS A CA 1
ATOM 1462 C C . LYS A 1 182 ? -8.248 -2.125 12.648 1.00 89.81 182 LYS A C 1
ATOM 1464 O O . LYS A 1 182 ? -7.309 -1.336 12.727 1.00 89.81 182 LYS A O 1
ATOM 1469 N N . LEU A 1 183 ? -9.245 -2.149 13.536 1.00 93.56 183 LEU A N 1
ATOM 1470 C CA . LEU A 1 183 ? -9.305 -1.243 14.679 1.00 93.56 183 LEU A CA 1
ATOM 1471 C C . LEU A 1 183 ? -8.078 -1.411 15.584 1.00 93.56 183 LEU A C 1
ATOM 1473 O O . LEU A 1 183 ? -7.504 -0.417 16.035 1.00 93.56 183 LEU A O 1
ATOM 1477 N N . LYS A 1 184 ? -7.659 -2.659 15.836 1.00 93.06 184 LYS A N 1
ATOM 1478 C CA . LYS A 1 184 ? -6.467 -2.942 16.639 1.00 93.06 184 LYS A CA 1
ATOM 1479 C C . LYS A 1 184 ? -5.207 -2.363 15.998 1.00 93.06 184 LYS A C 1
ATOM 1481 O O . LYS A 1 184 ? -4.407 -1.745 16.691 1.00 93.06 184 LYS A O 1
ATOM 1486 N N . GLN A 1 185 ? -5.049 -2.486 14.687 1.00 88.50 185 GLN A N 1
ATOM 1487 C CA . GLN A 1 185 ? -3.885 -1.952 13.989 1.00 88.50 185 GLN A CA 1
ATOM 1488 C C . GLN A 1 185 ? -3.855 -0.416 13.989 1.00 88.50 185 GLN A C 1
ATOM 1490 O O . GLN A 1 185 ? -2.819 0.172 14.292 1.00 88.50 185 GLN A O 1
ATOM 1495 N N . ILE A 1 186 ? -4.993 0.240 13.734 1.00 90.50 186 ILE A N 1
ATOM 1496 C CA . ILE A 1 186 ? -5.117 1.713 13.727 1.00 90.50 186 ILE A CA 1
ATOM 1497 C C . ILE A 1 186 ? -4.764 2.320 15.089 1.00 90.50 186 ILE A C 1
ATOM 1499 O O . ILE A 1 186 ? -4.150 3.382 15.164 1.00 90.50 186 ILE A O 1
ATOM 1503 N N . LEU A 1 187 ? -5.122 1.630 16.171 1.00 93.62 187 LEU A N 1
ATOM 1504 C CA . LEU A 1 187 ? -4.828 2.048 17.542 1.00 93.62 187 LEU A CA 1
ATOM 1505 C C . LEU A 1 187 ? -3.488 1.521 18.073 1.00 93.62 187 LEU A C 1
ATOM 1507 O O . LEU A 1 187 ? -3.243 1.607 19.275 1.00 93.62 187 LEU A O 1
ATOM 1511 N N . ASN A 1 188 ? -2.632 0.995 17.191 1.00 89.75 188 ASN A N 1
ATOM 1512 C CA . ASN A 1 188 ? -1.322 0.438 17.517 1.00 89.75 188 ASN A CA 1
ATOM 1513 C C . ASN A 1 188 ? -1.380 -0.650 18.609 1.00 89.75 188 ASN A C 1
ATOM 1515 O O . ASN A 1 188 ? -0.726 -0.554 19.645 1.00 89.75 188 ASN A O 1
ATOM 1519 N N . ASN A 1 189 ? -2.174 -1.695 18.355 1.00 90.81 189 ASN A N 1
ATOM 1520 C CA . ASN A 1 189 ? -2.405 -2.852 19.227 1.00 90.81 189 ASN A CA 1
ATOM 1521 C C . ASN A 1 189 ? -2.962 -2.472 20.618 1.00 90.81 189 ASN A C 1
ATOM 1523 O O . ASN A 1 189 ? -2.292 -2.666 21.634 1.00 90.81 189 ASN A O 1
ATOM 1527 N N . PRO A 1 190 ? -4.204 -1.956 20.686 1.00 96.00 190 PRO A N 1
ATOM 1528 C CA . PRO A 1 190 ? -4.858 -1.601 21.933 1.00 96.00 190 PRO A CA 1
ATOM 1529 C C . PRO A 1 190 ? -5.110 -2.840 22.796 1.00 96.00 190 PRO A C 1
ATOM 1531 O O . PRO A 1 190 ? -5.333 -3.945 22.294 1.00 96.00 190 PRO A O 1
ATOM 1534 N N . ILE A 1 191 ? -5.199 -2.629 24.107 1.00 96.44 191 ILE A N 1
ATOM 1535 C CA . ILE A 1 191 ? -5.656 -3.645 25.051 1.00 96.44 191 ILE A CA 1
ATOM 1536 C C . ILE A 1 191 ? -7.185 -3.575 25.127 1.00 96.44 191 ILE A C 1
ATOM 1538 O O . ILE A 1 191 ? -7.774 -2.575 25.546 1.00 96.44 191 ILE A O 1
ATOM 1542 N N . THR A 1 192 ? -7.851 -4.643 24.699 1.00 96.56 192 THR A N 1
ATOM 1543 C CA . THR A 1 192 ? -9.311 -4.727 24.592 1.00 96.56 192 THR A CA 1
ATOM 1544 C C . THR A 1 192 ? -9.910 -5.553 25.725 1.00 96.56 192 THR A C 1
ATOM 1546 O O . THR A 1 192 ? -9.417 -6.621 26.087 1.00 96.56 192 THR A O 1
ATOM 1549 N N . SER A 1 193 ? -11.029 -5.095 26.289 1.00 96.88 193 SER A N 1
ATOM 1550 C CA . SER A 1 193 ? -11.820 -5.945 27.179 1.00 96.88 193 SER A CA 1
ATOM 1551 C C . SER A 1 193 ? -12.652 -6.945 26.370 1.00 96.88 193 SER A C 1
ATOM 1553 O O . SER A 1 193 ? -13.212 -6.601 25.328 1.00 96.88 193 SER A O 1
ATOM 1555 N N . LYS A 1 194 ? -12.873 -8.152 26.910 1.00 94.19 194 LYS A N 1
ATOM 1556 C CA . LYS A 1 194 ? -13.825 -9.119 26.321 1.00 94.19 194 LYS A CA 1
ATOM 1557 C C . LYS A 1 194 ? -15.228 -8.535 26.146 1.00 94.19 194 LYS A C 1
ATOM 1559 O O . LYS A 1 194 ? -15.975 -8.959 25.273 1.00 94.19 194 LYS A O 1
ATOM 1564 N N . LYS A 1 195 ? -15.623 -7.579 26.997 1.00 94.12 195 LYS A N 1
ATOM 1565 C CA . LYS A 1 195 ? -16.918 -6.900 26.874 1.00 94.12 195 LYS A CA 1
ATOM 1566 C C . LYS A 1 195 ? -16.956 -6.027 25.619 1.00 94.12 195 LYS A C 1
ATOM 1568 O O . LYS A 1 195 ? -17.985 -6.005 24.952 1.00 94.12 195 LYS A O 1
ATOM 1573 N N . PHE A 1 196 ? -15.865 -5.324 25.320 1.00 96.94 196 PHE A N 1
ATOM 1574 C CA . PHE A 1 196 ? -15.739 -4.532 24.103 1.00 96.94 196 PHE A CA 1
ATOM 1575 C C . PHE A 1 196 ? -15.758 -5.431 22.864 1.00 96.94 196 PHE A C 1
ATOM 1577 O O . PHE A 1 196 ? -16.618 -5.229 22.015 1.00 96.94 196 PHE A O 1
ATOM 1584 N N . GLU A 1 197 ? -14.900 -6.455 22.803 1.00 95.75 197 GLU A N 1
ATOM 1585 C CA . GLU A 1 197 ? -14.807 -7.359 21.640 1.00 95.75 197 GLU A CA 1
ATOM 1586 C C . GLU A 1 197 ? -16.153 -8.027 21.338 1.00 95.75 197 GLU A C 1
ATOM 1588 O O . GLU A 1 197 ? -16.694 -7.871 20.250 1.00 95.75 197 GLU A O 1
ATOM 1593 N N . ASN A 1 198 ? -16.791 -8.626 22.351 1.00 94.25 198 ASN A N 1
ATOM 1594 C CA . ASN A 1 198 ? -18.105 -9.252 22.187 1.00 94.25 198 ASN A CA 1
ATOM 1595 C C . ASN A 1 198 ? -19.200 -8.276 21.727 1.00 94.25 198 ASN A C 1
ATOM 1597 O O . ASN A 1 198 ? -20.183 -8.705 21.127 1.00 94.25 198 ASN A O 1
ATOM 1601 N N . ALA A 1 199 ? -19.113 -6.996 22.094 1.00 94.62 199 ALA A N 1
ATOM 1602 C CA . ALA A 1 199 ? -20.074 -5.988 21.654 1.00 94.62 199 ALA A CA 1
ATOM 1603 C C . ALA A 1 199 ? -19.771 -5.514 20.226 1.00 94.62 199 ALA A C 1
ATOM 1605 O O . ALA A 1 199 ? -20.704 -5.288 19.458 1.00 94.62 199 ALA A O 1
ATOM 1606 N N . PHE A 1 200 ? -18.490 -5.394 19.876 1.00 95.12 200 PHE A N 1
ATOM 1607 C CA . PHE A 1 200 ? -18.016 -5.029 18.54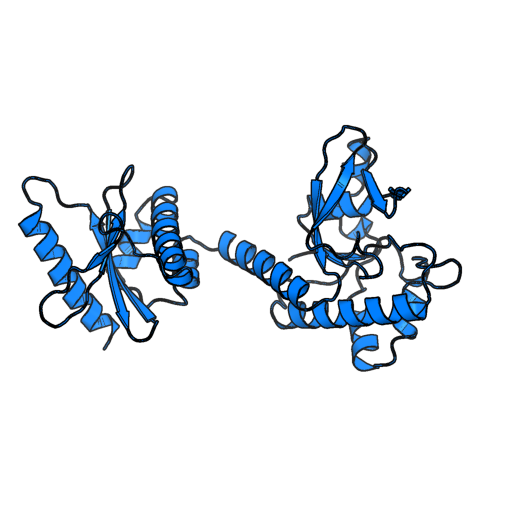5 1.00 95.12 200 PHE A CA 1
ATOM 1608 C C . PHE A 1 200 ? -18.364 -6.106 17.509 1.00 95.12 200 PHE A C 1
ATOM 1610 O O . PHE A 1 200 ? -18.912 -5.797 16.457 1.00 95.12 200 PHE A O 1
ATOM 1617 N N . ASP A 1 201 ? -18.172 -7.382 17.836 1.00 93.25 201 ASP A N 1
ATOM 1618 C CA . ASP A 1 201 ? -18.470 -8.493 16.921 1.00 93.25 201 ASP A CA 1
ATOM 1619 C C . ASP A 1 201 ? -19.976 -8.692 16.681 1.00 93.25 201 ASP A C 1
ATOM 1621 O O . ASP A 1 201 ? -20.382 -9.307 15.698 1.00 93.25 201 ASP A O 1
ATOM 1625 N N . LYS A 1 202 ? -20.825 -8.171 17.577 1.00 93.19 202 LYS A N 1
ATOM 1626 C CA . LYS A 1 202 ? -22.291 -8.271 17.479 1.00 93.19 202 LYS A CA 1
ATOM 1627 C C . LYS A 1 202 ? -22.940 -7.171 16.651 1.00 93.19 202 LYS A C 1
ATOM 1629 O O . LYS A 1 202 ? -24.111 -7.306 16.298 1.00 93.19 202 LYS A O 1
ATOM 1634 N N . VAL A 1 203 ? -22.247 -6.060 16.418 1.00 91.88 203 VAL A N 1
ATOM 1635 C CA . VAL A 1 203 ? -22.768 -4.984 15.570 1.00 91.88 203 VAL A CA 1
ATOM 1636 C C . VAL A 1 203 ? -22.477 -5.285 14.098 1.00 91.88 203 VAL A C 1
ATOM 1638 O O . VAL A 1 203 ? -21.615 -6.103 13.787 1.00 91.88 203 VAL A O 1
ATOM 1641 N N . SER A 1 204 ? -23.227 -4.670 13.181 1.00 90.75 204 SER A N 1
ATOM 1642 C CA . SER A 1 204 ? -23.039 -4.907 11.746 1.00 90.75 204 SER A CA 1
ATOM 1643 C C . SER A 1 204 ? -21.695 -4.360 11.254 1.00 90.75 204 SER A C 1
ATOM 1645 O O . SER A 1 204 ? -21.099 -3.499 11.907 1.00 90.75 204 SER A O 1
ATOM 1647 N N . LYS A 1 205 ? -21.219 -4.831 10.094 1.00 89.12 205 LYS A N 1
ATOM 1648 C CA . LYS A 1 205 ? -19.947 -4.368 9.515 1.00 89.12 205 LYS A CA 1
ATOM 1649 C C . LYS A 1 205 ? -19.935 -2.856 9.303 1.00 89.12 205 LYS A C 1
ATOM 1651 O O . LYS A 1 205 ? -18.966 -2.212 9.674 1.00 89.12 205 LYS A O 1
ATOM 1656 N N . GLU A 1 206 ? -21.052 -2.290 8.857 1.00 89.12 206 GLU A N 1
ATOM 1657 C CA . GLU A 1 206 ? -21.207 -0.846 8.656 1.00 89.12 206 GLU A CA 1
ATOM 1658 C C . GLU A 1 206 ? -21.042 -0.071 9.973 1.00 89.12 206 GLU A C 1
ATOM 1660 O O . GLU A 1 206 ? -20.472 1.016 10.004 1.00 89.12 206 GLU A O 1
ATOM 1665 N N . ILE A 1 207 ? -21.507 -0.641 11.094 1.00 90.12 207 ILE A N 1
ATOM 1666 C CA . ILE A 1 207 ? -21.296 -0.053 12.422 1.00 90.12 207 ILE A CA 1
ATOM 1667 C C . ILE A 1 207 ? -19.829 -0.155 12.834 1.00 90.12 207 ILE A C 1
ATOM 1669 O O . ILE A 1 207 ? -19.291 0.790 13.408 1.00 90.12 207 ILE A O 1
ATOM 1673 N N . GLN A 1 208 ? -19.189 -1.292 12.571 1.00 93.19 208 GLN A N 1
ATOM 1674 C CA . GLN A 1 208 ? -17.770 -1.494 12.857 1.00 93.19 208 GLN A CA 1
ATOM 1675 C C . GLN A 1 208 ? -16.894 -0.511 12.068 1.00 93.19 208 GLN A C 1
ATOM 1677 O O . GLN A 1 208 ? -15.984 0.075 12.650 1.00 93.19 208 GLN A O 1
ATOM 1682 N N . ASP A 1 209 ? -17.206 -0.272 10.794 1.00 91.19 209 ASP A N 1
ATOM 1683 C CA . ASP A 1 209 ? -16.507 0.702 9.948 1.00 91.19 209 ASP A CA 1
ATOM 1684 C C . ASP A 1 209 ? -16.661 2.127 10.504 1.00 91.19 209 ASP A C 1
ATOM 1686 O O . ASP A 1 209 ? -15.671 2.823 10.708 1.00 91.19 209 ASP A O 1
ATOM 1690 N N . LEU A 1 210 ? -17.871 2.526 10.911 1.00 91.38 210 LEU A N 1
ATOM 1691 C CA . LEU A 1 210 ? -18.100 3.839 11.535 1.00 91.38 210 LEU A CA 1
ATOM 1692 C C . LEU A 1 210 ? -17.386 4.005 12.891 1.00 91.38 210 LEU A C 1
ATOM 1694 O O . LEU A 1 210 ? -17.010 5.117 13.272 1.00 91.38 210 LEU A O 1
ATOM 1698 N N . ILE A 1 211 ? -17.179 2.914 13.638 1.00 94.19 211 ILE A N 1
ATOM 1699 C CA . ILE A 1 211 ? -16.337 2.925 14.844 1.00 94.19 211 ILE A CA 1
ATOM 1700 C C . ILE A 1 211 ? -14.880 3.225 14.469 1.00 94.19 211 ILE A C 1
ATOM 1702 O O . ILE A 1 211 ? -14.250 4.062 15.121 1.00 94.19 211 ILE A O 1
ATOM 1706 N N . ILE A 1 212 ? -14.362 2.547 13.442 1.00 93.88 212 ILE A N 1
ATOM 1707 C CA . ILE A 1 212 ? -12.994 2.721 12.945 1.00 93.88 212 ILE A CA 1
ATOM 1708 C C . ILE A 1 212 ? -12.775 4.165 12.480 1.00 93.88 212 ILE A C 1
ATOM 1710 O O . ILE A 1 212 ? -11.876 4.834 12.994 1.00 93.88 212 ILE A O 1
ATOM 1714 N N . GLU A 1 213 ? -13.655 4.682 11.621 1.00 92.75 213 GLU A N 1
ATOM 1715 C CA . GLU A 1 213 ? -13.608 6.063 11.121 1.00 92.75 213 GLU A CA 1
ATOM 1716 C C . GLU A 1 213 ? -13.611 7.091 12.264 1.00 92.75 213 GLU A C 1
ATOM 1718 O O . GLU A 1 213 ? -12.916 8.112 12.219 1.00 92.75 213 GLU A O 1
ATOM 1723 N N . GLY A 1 214 ? -14.364 6.819 13.336 1.00 94.00 214 GLY A N 1
ATOM 1724 C CA . GLY A 1 214 ? -14.391 7.659 14.531 1.00 94.00 214 GLY A CA 1
ATOM 1725 C C . GLY A 1 214 ? -13.024 7.780 15.216 1.00 94.00 214 GLY A C 1
ATOM 1726 O O . GLY A 1 214 ? -12.643 8.874 15.645 1.00 94.00 214 GLY A O 1
ATOM 1727 N N . PHE A 1 215 ? -12.266 6.684 15.297 1.00 95.44 215 PHE A N 1
ATOM 1728 C CA . PHE A 1 215 ? -10.906 6.692 15.840 1.00 95.44 215 PHE A CA 1
ATOM 1729 C C . PHE A 1 215 ? -9.895 7.318 14.879 1.00 95.44 215 PHE A C 1
ATOM 1731 O O . PHE A 1 215 ? -9.092 8.141 15.318 1.00 95.44 215 PHE A O 1
ATOM 1738 N N . GLU A 1 216 ? -9.961 7.009 13.584 1.00 94.25 216 GLU A N 1
ATOM 1739 C CA . GLU A 1 216 ? -9.105 7.640 12.569 1.00 94.25 216 GLU A CA 1
ATOM 1740 C C . GLU A 1 216 ? -9.270 9.160 12.568 1.00 94.25 216 GLU A C 1
ATOM 1742 O O . GLU A 1 216 ? -8.287 9.902 12.557 1.00 94.25 216 GLU A O 1
ATOM 1747 N N . THR A 1 217 ? -10.513 9.633 12.690 1.00 94.12 217 THR A N 1
ATOM 1748 C CA . THR A 1 217 ? -10.821 11.057 12.822 1.00 94.12 217 THR A CA 1
ATOM 1749 C C . THR A 1 217 ? -10.107 11.649 14.037 1.00 94.12 217 THR A C 1
ATOM 1751 O O . THR A 1 217 ? -9.388 12.638 13.900 1.00 94.12 217 THR A O 1
ATOM 1754 N N . ILE A 1 218 ? -10.236 11.035 15.221 1.00 94.50 218 ILE A N 1
ATOM 1755 C CA . ILE A 1 218 ? -9.553 11.484 16.451 1.00 94.50 218 ILE A CA 1
ATOM 1756 C C . ILE A 1 218 ? -8.033 11.550 16.261 1.00 94.50 218 ILE A C 1
ATOM 1758 O O . ILE A 1 218 ? -7.411 12.548 16.636 1.00 94.50 218 ILE A O 1
ATOM 1762 N N . LEU A 1 219 ? -7.436 10.504 15.689 1.00 93.62 219 LEU A N 1
ATOM 1763 C CA . LEU A 1 219 ? -5.996 10.433 15.445 1.00 93.62 219 LEU A CA 1
ATOM 1764 C C . LEU A 1 219 ? -5.544 11.529 14.476 1.00 93.62 219 LEU A C 1
ATOM 1766 O O . LEU A 1 219 ? -4.537 12.192 14.724 1.00 93.62 219 LEU A O 1
ATOM 1770 N N . ASN A 1 220 ? -6.323 11.786 13.425 1.00 92.88 220 ASN A N 1
ATOM 1771 C CA . ASN A 1 220 ? -6.049 12.848 12.467 1.00 92.88 220 ASN A CA 1
ATOM 1772 C C . ASN A 1 220 ? -6.136 14.244 13.109 1.00 92.88 220 ASN A C 1
ATOM 1774 O O . ASN A 1 220 ? -5.254 15.072 12.886 1.00 92.88 220 ASN A O 1
ATOM 1778 N N . TYR A 1 221 ? -7.138 14.509 13.957 1.00 92.62 221 TYR A N 1
ATOM 1779 C CA . TYR A 1 221 ? -7.211 15.766 14.720 1.00 92.62 221 TYR A CA 1
ATOM 1780 C C . TYR A 1 221 ? -5.938 15.988 15.547 1.00 92.62 221 TYR A C 1
ATOM 1782 O O . TYR A 1 221 ? -5.348 17.066 15.491 1.00 92.62 221 TYR A O 1
ATOM 1790 N N . ARG A 1 222 ? -5.475 14.956 16.264 1.00 90.19 222 ARG A N 1
ATOM 1791 C CA . ARG A 1 222 ? -4.263 15.033 17.095 1.00 90.19 222 ARG A CA 1
ATOM 1792 C C . ARG A 1 222 ? -2.999 15.241 16.274 1.00 90.19 222 ARG A C 1
ATOM 1794 O O . ARG A 1 222 ? -2.203 16.108 16.620 1.00 90.19 222 ARG A O 1
ATOM 1801 N N . LYS A 1 223 ? -2.834 14.490 15.180 1.00 90.06 223 LYS A N 1
ATOM 1802 C CA . LYS A 1 223 ? -1.679 14.607 14.276 1.00 90.06 223 LYS A CA 1
ATOM 1803 C C . LYS A 1 223 ? -1.531 16.030 13.730 1.00 90.06 223 LYS A C 1
ATOM 1805 O O . LYS A 1 223 ? -0.416 16.520 13.611 1.00 90.06 223 LYS A O 1
ATOM 1810 N N . ASN A 1 224 ? -2.651 16.696 13.456 1.00 91.56 224 ASN A N 1
ATOM 1811 C CA . ASN A 1 224 ? -2.676 18.064 12.939 1.00 91.56 224 ASN A CA 1
ATOM 1812 C C . ASN A 1 224 ? -2.709 19.150 14.033 1.00 91.56 224 ASN A C 1
ATOM 1814 O O . ASN A 1 224 ? -2.801 20.332 13.714 1.00 91.56 224 ASN A O 1
ATOM 1818 N N . GLY A 1 225 ? -2.663 18.781 15.320 1.00 90.44 225 GLY A N 1
ATOM 1819 C CA . GLY A 1 225 ? -2.716 19.739 16.431 1.00 90.44 225 GLY A CA 1
ATOM 1820 C C . GLY A 1 225 ? -4.065 20.455 16.588 1.00 90.44 225 GLY A C 1
ATOM 1821 O O . GLY A 1 225 ? -4.127 21.531 17.181 1.00 90.44 225 GLY A O 1
ATOM 1822 N N . PHE A 1 226 ? -5.150 19.889 16.055 1.00 91.69 226 PHE A N 1
ATOM 1823 C CA . PHE A 1 226 ? -6.487 20.469 16.135 1.00 91.69 226 PHE A CA 1
ATOM 1824 C C . PHE A 1 226 ? -7.243 20.020 17.389 1.00 91.69 226 PHE A C 1
ATOM 1826 O O . PHE A 1 226 ? -7.124 18.886 17.857 1.00 91.69 226 PHE A O 1
ATOM 1833 N N . ASN A 1 227 ? -8.109 20.903 17.893 1.00 91.19 227 ASN A N 1
ATOM 1834 C CA . ASN A 1 227 ? -9.015 20.576 18.990 1.00 91.19 227 ASN A CA 1
ATOM 1835 C C . ASN A 1 227 ? -10.086 19.582 18.530 1.00 91.19 227 ASN A C 1
ATOM 1837 O O . ASN A 1 227 ? -10.798 19.831 17.555 1.00 91.19 227 ASN A O 1
ATOM 1841 N N . ILE A 1 228 ? -10.240 18.484 19.270 1.00 92.94 228 ILE A N 1
ATOM 1842 C CA . ILE A 1 228 ? -11.270 17.482 18.992 1.00 92.94 228 ILE A CA 1
ATOM 1843 C C . ILE A 1 228 ? -12.617 17.997 19.525 1.00 92.94 228 ILE A C 1
ATOM 1845 O O . ILE A 1 228 ? -12.707 18.341 20.706 1.00 92.94 228 ILE A O 1
ATOM 1849 N N . PRO A 1 229 ? -13.685 18.028 18.710 1.00 92.12 229 PRO A N 1
ATOM 1850 C CA . PRO A 1 229 ? -14.995 18.472 19.171 1.00 92.12 229 PRO A CA 1
ATOM 1851 C C . PRO A 1 229 ? -15.551 17.600 20.308 1.00 92.12 229 PRO A C 1
ATOM 1853 O O . PRO A 1 229 ? -15.604 16.375 20.183 1.00 92.12 229 PRO A O 1
ATOM 1856 N N . GLU A 1 230 ? -16.114 18.215 21.360 1.00 89.62 230 GLU A N 1
ATOM 1857 C CA . GLU A 1 230 ? -16.822 17.485 22.437 1.00 89.62 230 GLU A CA 1
ATOM 1858 C C . GLU A 1 230 ? -18.015 16.657 21.931 1.00 89.62 230 GLU A C 1
ATOM 1860 O O . GLU A 1 230 ? -18.550 15.764 22.607 1.00 89.62 230 GLU A O 1
ATOM 1865 N N . THR A 1 231 ? -18.492 16.997 20.736 1.00 89.19 231 THR A N 1
ATOM 1866 C CA . THR A 1 231 ? -19.553 16.290 20.034 1.00 89.19 231 THR A CA 1
ATOM 1867 C C . THR A 1 231 ? -19.127 14.900 19.568 1.00 89.19 231 THR A C 1
ATOM 1869 O O . THR A 1 231 ? -20.012 14.039 19.499 1.00 89.19 231 THR A O 1
ATOM 1872 N N . LEU A 1 232 ? -17.824 14.705 19.329 1.00 92.00 232 LEU A N 1
ATOM 1873 C CA . LEU A 1 232 ? -17.162 13.472 18.907 1.00 92.00 232 LEU A CA 1
ATOM 1874 C C . LEU A 1 232 ? -16.466 12.774 20.083 1.00 92.00 232 LEU A C 1
ATOM 1876 O O . LEU A 1 232 ? -16.738 11.607 20.333 1.00 92.00 232 LEU A O 1
ATOM 1880 N N . LEU A 1 233 ? -15.623 13.480 20.840 1.00 94.44 233 LEU A N 1
ATOM 1881 C CA . LEU A 1 233 ? -14.857 12.910 21.951 1.00 94.44 233 LEU A CA 1
ATOM 1882 C C . LEU A 1 233 ? -15.060 13.745 23.211 1.00 94.44 233 LEU A C 1
ATOM 1884 O O . LEU A 1 233 ? -14.811 14.946 23.209 1.00 94.44 233 LEU A O 1
ATOM 1888 N N . ARG A 1 234 ? -15.491 13.120 24.306 1.00 93.94 234 ARG A N 1
ATOM 1889 C CA . ARG A 1 234 ? -15.684 13.805 25.590 1.00 93.94 234 ARG A CA 1
ATOM 1890 C C . ARG A 1 234 ? -14.849 13.160 26.681 1.00 93.94 234 ARG A C 1
ATOM 1892 O O . ARG A 1 234 ? -14.892 11.947 26.850 1.00 93.94 234 ARG A O 1
ATOM 1899 N N . ASN A 1 235 ? -14.185 13.977 27.489 1.00 91.31 235 ASN A N 1
ATOM 1900 C CA . ASN A 1 235 ? -13.608 13.512 28.742 1.00 91.31 235 ASN A CA 1
ATOM 1901 C C . ASN A 1 235 ? -14.726 13.311 29.787 1.00 91.31 235 ASN A C 1
ATOM 1903 O O . ASN A 1 235 ? -15.473 14.237 30.110 1.00 91.31 235 ASN A O 1
ATOM 1907 N N . VAL A 1 236 ? -14.857 12.084 30.289 1.00 90.31 236 VAL A N 1
ATOM 1908 C CA . VAL A 1 236 ? -15.843 11.655 31.295 1.00 90.31 236 VAL A CA 1
ATOM 1909 C C . VAL A 1 236 ? -15.162 11.054 32.530 1.00 90.31 236 VAL A C 1
ATOM 1911 O O . VAL A 1 236 ? -15.709 10.163 33.180 1.00 90.31 236 VAL A O 1
ATOM 1914 N N . THR A 1 237 ? -13.957 11.545 32.840 1.00 85.25 237 THR A N 1
ATOM 1915 C CA . THR A 1 237 ? -13.145 11.163 34.006 1.00 85.25 237 THR A CA 1
ATOM 1916 C C . THR A 1 237 ? -14.000 11.004 35.258 1.00 85.25 237 THR A C 1
ATOM 1918 O O . THR A 1 237 ? -14.785 11.881 35.621 1.00 85.25 237 THR A O 1
ATOM 1921 N N . HIS A 1 238 ? -13.827 9.873 35.939 1.00 77.62 238 HIS A N 1
ATOM 1922 C CA . HIS A 1 238 ? -14.567 9.553 37.151 1.00 77.62 238 HIS A CA 1
ATOM 1923 C C . HIS A 1 238 ? -13.589 9.234 38.282 1.00 77.62 238 HIS A C 1
ATOM 1925 O O . HIS A 1 238 ? -12.891 8.215 38.257 1.00 77.62 238 HIS A O 1
ATOM 1931 N N . LYS A 1 239 ? -13.587 10.085 39.318 1.00 79.06 239 LYS A N 1
ATOM 1932 C CA . LYS A 1 239 ? -12.577 10.091 40.392 1.00 79.06 239 LYS A CA 1
ATOM 1933 C C . LYS A 1 239 ? -11.177 10.305 39.796 1.00 79.06 239 LYS A C 1
ATOM 1935 O O . LYS A 1 239 ? -10.994 11.244 39.036 1.00 79.06 239 LYS A O 1
ATOM 1940 N N . ASN A 1 240 ? -10.226 9.422 40.096 1.00 77.31 240 ASN A N 1
ATOM 1941 C CA . ASN A 1 240 ? -8.829 9.532 39.668 1.00 77.31 240 ASN A CA 1
ATOM 1942 C C . ASN A 1 240 ? -8.540 8.749 38.372 1.00 77.31 240 ASN A C 1
ATOM 1944 O O . ASN A 1 240 ? -7.389 8.432 38.098 1.00 77.31 240 ASN A O 1
ATOM 1948 N N . HIS A 1 241 ? -9.572 8.372 37.609 1.00 78.94 241 HIS A N 1
ATOM 1949 C CA . HIS A 1 241 ? -9.419 7.580 36.387 1.00 78.94 241 HIS A CA 1
ATOM 1950 C C . HIS A 1 241 ? -9.862 8.379 35.169 1.00 78.94 241 HIS A C 1
ATOM 1952 O O . HIS A 1 241 ? -11.060 8.637 35.000 1.00 78.94 241 HIS A O 1
ATOM 1958 N N . THR A 1 242 ? -8.895 8.738 34.326 1.00 89.06 242 THR A N 1
ATOM 1959 C CA . THR A 1 242 ? -9.140 9.396 33.044 1.00 89.06 242 THR A CA 1
ATOM 1960 C C . THR A 1 242 ? -9.898 8.452 32.125 1.00 89.06 242 THR A C 1
ATOM 1962 O O . THR A 1 242 ? -9.397 7.378 31.800 1.00 89.06 242 THR A O 1
ATOM 1965 N N . ILE A 1 243 ? -11.107 8.841 31.721 1.00 93.62 243 ILE A N 1
ATOM 1966 C CA . ILE A 1 243 ? -11.909 8.099 30.742 1.00 93.62 243 ILE A CA 1
ATOM 1967 C C . ILE A 1 243 ? -12.356 9.047 29.645 1.00 93.62 243 ILE A C 1
ATOM 1969 O O . ILE A 1 243 ? -12.876 10.132 29.910 1.00 93.62 243 ILE A O 1
ATOM 1973 N N . SER A 1 244 ? -12.204 8.578 28.418 1.00 95.94 244 SER A N 1
ATOM 1974 C CA . SER A 1 244 ? -12.695 9.205 27.207 1.00 95.94 244 SER A CA 1
ATOM 1975 C C . SER A 1 244 ? -13.931 8.465 26.698 1.00 95.94 244 SER A C 1
ATOM 1977 O O . SER A 1 244 ? -13.997 7.236 26.716 1.00 95.94 244 SER A O 1
ATOM 1979 N N . GLU A 1 245 ? -14.922 9.227 26.249 1.00 95.88 245 GLU A N 1
ATOM 1980 C CA . GLU A 1 245 ? -16.137 8.751 25.594 1.00 95.88 245 GLU A CA 1
ATOM 1981 C C . GLU A 1 245 ? -16.110 9.189 24.124 1.00 95.88 245 GLU A C 1
ATOM 1983 O O . GLU A 1 245 ? -16.313 10.372 23.829 1.00 95.88 245 GLU A O 1
ATOM 1988 N N . LEU A 1 246 ? -15.891 8.245 23.203 1.00 95.69 246 LEU A N 1
ATOM 1989 C CA . LEU A 1 246 ? -16.118 8.452 21.771 1.00 95.69 246 LEU A CA 1
ATOM 1990 C C . LEU A 1 246 ? -17.616 8.283 21.483 1.00 95.69 246 LEU A C 1
ATOM 1992 O O . LEU A 1 246 ? -18.241 7.265 21.796 1.00 95.69 246 LEU A O 1
ATOM 1996 N N . LYS A 1 247 ? -18.208 9.329 20.913 1.00 93.44 247 LYS A N 1
ATOM 1997 C CA . LYS A 1 247 ? -19.630 9.452 20.617 1.00 93.44 247 LYS A CA 1
ATOM 1998 C C . LYS A 1 247 ? -19.862 9.254 19.130 1.00 93.44 247 LYS A C 1
ATOM 2000 O O . LYS A 1 247 ? -19.713 10.187 18.346 1.00 93.44 247 LYS A O 1
ATOM 2005 N N . LEU A 1 248 ? -20.349 8.075 18.776 1.00 89.69 248 LEU A N 1
ATOM 2006 C CA . LEU A 1 248 ? -20.865 7.833 17.438 1.00 89.69 248 LEU A CA 1
ATOM 2007 C C . LEU A 1 248 ? -22.278 8.416 17.350 1.00 89.69 248 LEU A C 1
ATOM 2009 O O . LEU A 1 248 ? -23.071 8.363 18.308 1.00 89.69 248 LEU A O 1
ATOM 2013 N N . ARG A 1 249 ? -22.533 9.112 16.246 1.00 78.50 249 ARG A N 1
ATOM 2014 C CA . ARG A 1 249 ? -23.823 9.721 15.919 1.00 78.50 249 ARG A CA 1
ATOM 2015 C C . ARG A 1 249 ? -24.381 9.022 14.682 1.00 78.50 249 ARG A C 1
ATOM 2017 O O . ARG A 1 249 ? -23.717 8.169 14.115 1.00 78.50 249 ARG A O 1
ATOM 2024 N N . ASP A 1 250 ? -25.627 9.359 14.377 1.00 62.94 250 ASP A N 1
ATOM 2025 C CA . ASP A 1 250 ? -26.448 8.908 13.246 1.00 62.94 250 ASP A CA 1
ATOM 2026 C C . ASP A 1 250 ? -25.675 8.242 12.078 1.00 62.94 250 ASP A C 1
ATOM 2028 O O . ASP A 1 250 ? -24.707 8.836 11.605 1.00 62.94 250 ASP A O 1
ATOM 2032 N N . PRO A 1 251 ? -26.066 7.037 11.608 1.00 61.78 251 PRO A N 1
ATOM 2033 C CA . PRO A 1 251 ? -27.246 6.258 12.004 1.00 61.78 251 PRO A CA 1
ATOM 2034 C C . PRO A 1 251 ? -27.117 5.560 13.364 1.00 61.78 251 PRO A C 1
ATOM 2036 O O . PRO A 1 251 ? -28.046 4.899 13.828 1.00 61.78 251 PRO A O 1
ATOM 2039 N N . ILE A 1 252 ? -25.971 5.701 14.037 1.00 72.75 252 ILE A N 1
ATOM 2040 C CA . ILE A 1 252 ? -25.614 4.828 15.153 1.00 72.75 252 ILE A CA 1
ATOM 2041 C C . ILE A 1 252 ? -25.504 5.624 16.438 1.00 72.75 252 ILE A C 1
ATOM 2043 O O . ILE A 1 252 ? -24.590 6.414 16.664 1.00 72.75 252 ILE A O 1
ATOM 2047 N N . ALA A 1 253 ? -26.426 5.356 17.349 1.00 86.56 253 ALA A N 1
ATOM 2048 C CA . ALA A 1 253 ? -26.400 5.922 18.679 1.00 86.56 253 ALA A CA 1
ATOM 2049 C C . ALA A 1 253 ? -25.581 5.013 19.617 1.00 86.56 253 ALA A C 1
ATOM 2051 O O . ALA A 1 253 ? -26.152 4.364 20.484 1.00 86.56 253 ALA A O 1
ATOM 2052 N N . LYS A 1 254 ? -24.250 4.963 19.456 1.00 91.81 254 LYS A N 1
ATOM 2053 C CA . LYS A 1 254 ? -23.335 4.169 20.310 1.00 91.81 254 LYS A CA 1
ATOM 2054 C C . LYS A 1 254 ? -22.303 5.042 21.034 1.00 91.81 254 LYS A C 1
ATOM 2056 O O . LYS A 1 254 ? -22.021 6.176 20.634 1.00 91.81 254 LYS A O 1
ATOM 2061 N N . ARG A 1 255 ? -21.757 4.539 22.139 1.00 93.94 255 ARG A N 1
ATOM 2062 C CA . ARG A 1 255 ? -20.727 5.175 22.971 1.00 93.94 255 ARG A CA 1
ATOM 2063 C C . ARG A 1 255 ? -19.602 4.189 23.226 1.00 93.94 255 ARG A C 1
ATOM 2065 O O . ARG A 1 255 ? -19.867 3.069 23.648 1.00 93.94 255 ARG A O 1
ATOM 2072 N N . ILE A 1 256 ? -18.367 4.616 23.000 1.00 96.44 256 ILE A N 1
ATOM 2073 C CA . ILE A 1 256 ? -17.182 3.821 23.317 1.00 96.44 256 ILE A CA 1
ATOM 2074 C C . ILE A 1 256 ? -16.464 4.482 24.478 1.00 96.44 256 ILE A C 1
ATOM 2076 O O . ILE A 1 256 ? -16.141 5.666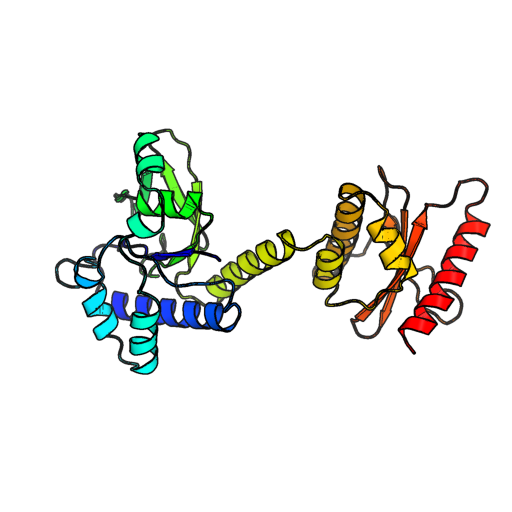 24.407 1.00 96.44 256 ILE A O 1
ATOM 2080 N N . TYR A 1 257 ? -16.210 3.710 25.529 1.00 97.19 257 TYR A N 1
ATOM 2081 C CA . TYR A 1 257 ? -15.463 4.157 26.697 1.00 97.19 257 TYR A CA 1
ATOM 2082 C C . TYR A 1 257 ? -14.073 3.538 26.680 1.00 97.19 257 TYR A C 1
ATOM 2084 O O . TYR A 1 257 ? -13.930 2.315 26.604 1.00 97.19 257 TYR A O 1
ATOM 2092 N N . PHE A 1 258 ? -13.055 4.383 26.763 1.00 97.00 258 PHE A N 1
ATOM 2093 C CA . PHE A 1 258 ? -11.661 3.962 26.720 1.00 97.00 258 PHE A CA 1
ATOM 2094 C C . PHE A 1 258 ? -10.769 4.918 27.510 1.00 97.00 258 PHE A C 1
ATOM 2096 O O . PHE A 1 258 ? -11.197 5.997 27.925 1.00 97.00 258 PHE A O 1
ATOM 2103 N N . THR A 1 259 ? -9.520 4.523 27.718 1.00 96.06 259 THR A N 1
ATOM 2104 C CA . THR A 1 259 ? -8.461 5.432 28.161 1.00 96.06 259 THR A CA 1
ATOM 2105 C C . THR A 1 259 ? -7.211 5.233 27.322 1.00 96.06 259 THR A C 1
ATOM 2107 O O . THR A 1 259 ? -7.120 4.275 26.555 1.00 96.06 259 THR A O 1
ATOM 2110 N N . GLU A 1 260 ? -6.272 6.153 27.459 1.00 93.81 260 GLU A N 1
ATOM 2111 C CA . GLU A 1 260 ? -4.971 6.105 26.813 1.00 93.81 260 GLU A CA 1
ATOM 2112 C C . GLU A 1 260 ? -3.914 6.417 27.867 1.00 93.81 260 GLU A C 1
ATOM 2114 O O . GLU A 1 260 ? -3.997 7.444 28.546 1.00 93.81 260 GLU A O 1
ATOM 2119 N N . ILE A 1 261 ? -2.963 5.504 28.034 1.00 92.56 261 ILE A N 1
ATOM 2120 C CA . ILE A 1 261 ? -1.880 5.609 29.014 1.00 92.56 261 ILE A CA 1
ATOM 2121 C C . ILE A 1 261 ? -0.591 5.297 28.267 1.00 92.56 261 ILE A C 1
ATOM 2123 O O . ILE A 1 261 ? -0.497 4.247 27.635 1.00 92.56 261 ILE A O 1
ATOM 2127 N N . ASP A 1 262 ? 0.359 6.230 28.298 1.00 89.56 262 ASP A N 1
ATOM 2128 C CA . ASP A 1 262 ? 1.667 6.106 27.642 1.00 89.56 262 ASP A CA 1
ATOM 2129 C C . ASP A 1 262 ? 1.578 5.695 26.157 1.00 89.56 262 ASP A C 1
ATOM 2131 O O . ASP A 1 262 ? 2.365 4.899 25.654 1.00 89.56 262 ASP A O 1
ATOM 2135 N N . GLY A 1 263 ? 0.580 6.234 25.444 1.00 88.50 263 GLY A N 1
ATOM 2136 C CA . GLY A 1 263 ? 0.333 5.956 24.024 1.00 88.50 263 GLY A CA 1
ATOM 2137 C C . GLY A 1 263 ? -0.382 4.631 23.732 1.00 88.50 263 GLY A C 1
ATOM 2138 O O . GLY A 1 263 ? -0.635 4.328 22.567 1.00 88.50 263 GLY A O 1
ATOM 2139 N N . ILE A 1 264 ? -0.743 3.854 24.758 1.00 94.19 264 ILE A N 1
ATOM 2140 C CA . ILE A 1 264 ? -1.494 2.600 24.621 1.00 94.19 264 ILE A CA 1
ATOM 2141 C C . ILE A 1 264 ? -2.973 2.860 24.895 1.00 94.19 264 ILE A C 1
ATOM 2143 O O . ILE A 1 264 ? -3.343 3.400 25.941 1.00 94.19 264 ILE A O 1
ATOM 2147 N N . TYR A 1 265 ? -3.833 2.438 23.969 1.00 96.94 265 TYR A N 1
ATOM 2148 C CA . TYR A 1 265 ? -5.285 2.512 24.115 1.00 96.94 265 TYR A CA 1
ATOM 2149 C C . TYR A 1 265 ? -5.830 1.304 24.885 1.00 96.94 265 TYR A C 1
ATOM 2151 O O . TYR A 1 265 ? -5.507 0.159 24.580 1.00 96.94 265 TYR A O 1
ATOM 2159 N N . TYR A 1 266 ? -6.732 1.561 25.832 1.00 97.19 266 TYR A N 1
ATOM 2160 C CA . TYR A 1 266 ? -7.427 0.547 26.627 1.00 97.19 266 TYR A CA 1
ATOM 2161 C C . TYR A 1 266 ? -8.933 0.639 26.362 1.00 97.19 266 TYR A C 1
ATOM 2163 O O . TYR A 1 266 ? -9.613 1.526 26.892 1.00 97.19 266 TYR A O 1
ATOM 2171 N N . LEU A 1 267 ? -9.466 -0.258 25.529 1.00 97.56 267 LEU A N 1
ATOM 2172 C CA . LEU A 1 267 ? -10.866 -0.235 25.091 1.00 97.56 267 LEU A CA 1
ATOM 2173 C C . LEU A 1 267 ? -11.753 -1.009 26.074 1.00 97.56 267 LEU A C 1
ATOM 2175 O O . LEU A 1 267 ? -11.735 -2.241 26.138 1.00 97.56 267 LEU A O 1
ATOM 2179 N N . ALA A 1 268 ? -12.551 -0.278 26.852 1.00 97.06 268 ALA A N 1
ATOM 2180 C CA . ALA A 1 268 ? -13.289 -0.835 27.978 1.00 97.06 268 ALA A CA 1
ATOM 2181 C C . ALA A 1 268 ? -14.654 -1.397 27.568 1.00 97.06 268 ALA A C 1
ATOM 2183 O O . ALA A 1 268 ? -14.984 -2.531 27.925 1.00 97.06 268 ALA A O 1
ATOM 2184 N N . SER A 1 269 ? -15.464 -0.618 26.846 1.00 96.56 269 SER A N 1
ATOM 2185 C CA . SER A 1 269 ? -16.779 -1.068 26.383 1.00 96.56 269 SER A CA 1
ATOM 2186 C C . SER A 1 269 ? -17.339 -0.255 25.218 1.00 96.56 269 SER A C 1
ATOM 2188 O O . SER A 1 269 ? -16.967 0.899 25.003 1.00 96.56 269 SER A O 1
ATOM 2190 N N . LEU A 1 270 ? -18.256 -0.893 24.487 1.00 96.19 270 LEU A N 1
ATOM 2191 C CA . LEU A 1 270 ? -19.123 -0.313 23.466 1.00 96.19 270 LEU A CA 1
ATOM 2192 C C . LEU A 1 270 ? -20.568 -0.445 23.967 1.00 96.19 270 LEU A C 1
ATOM 2194 O O . LEU A 1 270 ? -21.042 -1.556 24.194 1.00 96.19 270 LEU A O 1
ATOM 2198 N N . GLU A 1 271 ? -21.248 0.678 24.167 1.00 94.81 271 GLU A N 1
ATOM 2199 C CA . GLU A 1 271 ? -22.591 0.756 24.750 1.00 94.81 271 GLU A CA 1
ATOM 2200 C C . GLU A 1 271 ? -23.547 1.500 23.813 1.00 94.81 271 GLU A C 1
ATOM 2202 O O . GLU A 1 271 ? -23.127 2.296 22.971 1.00 94.81 271 GLU A O 1
ATOM 2207 N N . ASP A 1 272 ? -24.850 1.303 23.989 1.00 90.94 272 ASP A N 1
ATOM 2208 C CA . ASP A 1 272 ? -25.854 2.172 23.378 1.00 90.94 272 ASP A CA 1
ATOM 2209 C C . ASP A 1 272 ? -25.851 3.566 24.007 1.00 90.94 272 ASP A C 1
ATOM 2211 O O . ASP A 1 272 ? -25.540 3.765 25.186 1.00 90.94 272 ASP A O 1
ATOM 2215 N N . LYS A 1 273 ? -26.211 4.565 23.199 1.00 89.06 273 LYS A N 1
ATOM 2216 C CA . LYS A 1 273 ? -26.496 5.908 23.682 1.00 89.06 273 LYS A CA 1
ATOM 2217 C C . LYS A 1 273 ? -27.671 5.794 24.656 1.00 89.06 273 LYS A C 1
ATOM 2219 O O . LYS A 1 273 ? -28.743 5.351 24.243 1.00 89.06 273 LYS A O 1
ATOM 2224 N N . PRO A 1 274 ? -27.507 6.265 25.898 1.00 86.25 274 PRO A N 1
ATOM 2225 C CA . PRO A 1 274 ? -28.596 6.263 26.859 1.00 86.25 274 PRO A CA 1
ATOM 2226 C C . PRO A 1 274 ? -29.841 6.985 26.333 1.00 86.25 274 PRO A C 1
ATOM 2228 O O . PRO A 1 274 ? -29.738 8.018 25.652 1.00 86.25 274 PRO A O 1
ATOM 2231 N N . LEU A 1 275 ? -31.017 6.464 26.685 1.00 83.81 275 LEU A N 1
ATOM 2232 C CA . LEU A 1 275 ? -32.296 7.085 26.339 1.00 83.81 275 LEU A CA 1
ATOM 2233 C C . LEU A 1 275 ? -32.469 8.418 27.083 1.00 83.81 275 LEU A C 1
ATOM 2235 O O . LEU A 1 275 ? -31.922 8.616 28.168 1.00 83.81 275 LEU A O 1
ATOM 2239 N N . LYS A 1 276 ? -33.224 9.363 26.502 1.00 80.94 276 LYS A N 1
ATOM 2240 C CA . LYS A 1 276 ? -33.357 10.732 27.048 1.00 80.94 276 LYS A CA 1
ATOM 2241 C C . LYS A 1 276 ? -33.863 10.754 28.496 1.00 80.94 276 LYS A C 1
ATOM 2243 O O . LYS A 1 276 ? -33.384 11.561 29.284 1.00 80.94 276 LYS A O 1
ATOM 2248 N N . ASP A 1 277 ? -34.793 9.872 28.841 1.00 78.12 277 ASP A N 1
ATOM 2249 C CA . ASP A 1 277 ? -35.410 9.736 30.166 1.00 78.12 277 ASP A CA 1
ATOM 2250 C C . ASP A 1 277 ? -34.488 9.080 31.212 1.00 78.12 277 ASP A C 1
ATOM 2252 O O . ASP A 1 277 ? -34.717 9.219 32.412 1.00 78.12 277 ASP A O 1
ATOM 2256 N N . ARG A 1 278 ? -33.421 8.396 30.778 1.00 77.69 278 ARG A N 1
ATOM 2257 C CA . ARG A 1 278 ? -32.486 7.656 31.652 1.00 77.69 278 ARG A CA 1
ATOM 2258 C C . ARG A 1 278 ? -31.034 8.103 31.525 1.00 77.69 278 ARG A C 1
ATOM 2260 O O . ARG A 1 278 ? -30.161 7.535 32.186 1.00 77.69 278 ARG A O 1
ATOM 2267 N N . LEU A 1 279 ? -30.794 9.155 30.741 1.00 79.56 279 LEU A N 1
ATOM 2268 C CA . LEU A 1 279 ? -29.483 9.604 30.282 1.00 79.56 279 LEU A CA 1
ATOM 2269 C C . LEU A 1 279 ? -28.447 9.643 31.405 1.00 79.56 279 LEU A C 1
ATOM 2271 O O . LEU A 1 279 ? -27.417 8.984 31.324 1.00 79.56 279 LEU A O 1
ATOM 2275 N N . THR A 1 280 ? -28.747 10.354 32.489 1.00 80.25 280 THR A N 1
ATOM 2276 C CA . THR A 1 280 ? -27.800 10.566 33.589 1.00 80.25 280 THR A CA 1
ATOM 2277 C C . THR A 1 280 ? -27.480 9.276 34.348 1.00 80.25 280 THR A C 1
ATOM 2279 O O . THR A 1 280 ? -26.325 9.043 34.710 1.00 80.25 280 THR A O 1
ATOM 2282 N N . LYS A 1 281 ? -28.483 8.421 34.593 1.00 84.38 281 LYS A N 1
ATOM 2283 C CA . LYS A 1 281 ? -28.323 7.202 35.402 1.00 84.38 281 LYS A CA 1
ATOM 2284 C C . LYS A 1 281 ? -27.598 6.110 34.619 1.00 84.38 281 LYS A C 1
ATOM 2286 O O . LYS A 1 281 ? -26.644 5.530 35.136 1.00 84.38 281 LYS A O 1
ATOM 2291 N N . GLU A 1 282 ? -28.022 5.862 33.383 1.00 87.44 282 GLU A N 1
ATOM 2292 C CA . GLU A 1 282 ? -27.404 4.866 32.501 1.00 87.44 282 GLU A CA 1
ATOM 2293 C C . GLU A 1 282 ? -25.977 5.270 32.130 1.00 87.44 282 GLU A C 1
ATOM 2295 O O . GLU A 1 282 ? -25.062 4.472 32.325 1.00 87.44 282 GLU A O 1
ATOM 2300 N N . GLN A 1 283 ? -25.744 6.532 31.741 1.00 87.00 283 GLN A N 1
ATOM 2301 C CA . GLN A 1 283 ? -24.392 7.008 31.427 1.00 87.00 283 GLN A CA 1
ATOM 2302 C C . GLN A 1 283 ? -23.450 6.878 32.628 1.00 87.00 283 GLN A C 1
ATOM 2304 O O . GLN A 1 283 ? -22.329 6.391 32.490 1.00 87.00 283 GLN A O 1
ATOM 2309 N N . SER A 1 284 ? -23.911 7.243 33.829 1.00 87.69 284 SER A N 1
ATOM 2310 C CA . SER A 1 284 ? -23.119 7.071 35.054 1.00 87.69 284 SER A CA 1
ATOM 2311 C C . SER A 1 284 ? -22.784 5.603 35.321 1.00 87.69 284 SER A C 1
ATOM 2313 O O . SER A 1 284 ? -21.690 5.297 35.797 1.00 87.69 284 SER A O 1
ATOM 2315 N N . SER A 1 285 ? -23.706 4.682 35.021 1.00 91.00 285 SER A N 1
ATOM 2316 C CA . SER A 1 285 ? -23.445 3.247 35.145 1.00 91.00 285 SER A CA 1
ATOM 2317 C C . SER A 1 285 ? -22.446 2.755 34.101 1.00 91.00 285 SER A C 1
ATOM 2319 O O . SER A 1 285 ? -21.569 1.965 34.446 1.00 91.00 285 SER A O 1
ATOM 2321 N N . HIS A 1 286 ? -22.548 3.217 32.851 1.00 93.06 286 HIS A N 1
ATOM 2322 C CA . HIS A 1 286 ? -21.596 2.876 31.793 1.00 93.06 286 HIS A CA 1
ATOM 2323 C C . HIS A 1 286 ? -20.181 3.310 32.182 1.00 93.06 286 HIS A C 1
ATOM 2325 O O . HIS A 1 286 ? -19.271 2.484 32.179 1.00 93.06 286 HIS A O 1
ATOM 2331 N N . ILE A 1 287 ? -20.017 4.559 32.632 1.00 92.44 287 ILE A N 1
ATOM 2332 C CA . ILE A 1 287 ? -18.721 5.104 33.059 1.00 92.44 287 ILE A CA 1
ATOM 2333 C C . ILE A 1 287 ? -18.152 4.302 34.236 1.00 92.44 287 ILE A C 1
ATOM 2335 O O . ILE A 1 287 ? -16.992 3.903 34.199 1.00 92.44 287 ILE A O 1
ATOM 2339 N N . LYS A 1 288 ? -18.953 3.999 35.268 1.00 91.62 288 LYS A N 1
ATOM 2340 C CA . LYS A 1 288 ? -18.492 3.187 36.413 1.00 91.62 288 LYS A CA 1
ATOM 2341 C C . LYS A 1 288 ? -18.029 1.791 35.991 1.00 91.62 288 LYS A C 1
ATOM 2343 O O . LYS A 1 288 ? -16.992 1.326 36.465 1.00 91.62 288 LYS A O 1
ATOM 2348 N N . ASN A 1 289 ? -18.765 1.145 35.090 1.00 92.56 289 ASN A N 1
ATOM 2349 C CA . ASN A 1 289 ? -18.398 -0.166 34.560 1.00 92.56 289 ASN A CA 1
ATOM 2350 C C . ASN A 1 289 ? -17.118 -0.092 33.715 1.00 92.56 289 ASN A C 1
ATOM 2352 O O . ASN A 1 289 ? -16.251 -0.954 33.854 1.00 92.56 289 ASN A O 1
ATOM 2356 N N . ALA A 1 290 ? -16.969 0.953 32.897 1.00 93.88 290 ALA A N 1
ATOM 2357 C CA . ALA A 1 290 ? -15.761 1.201 32.119 1.00 93.88 290 ALA A CA 1
ATOM 2358 C C . ALA A 1 290 ? -14.539 1.418 33.024 1.00 93.88 290 ALA A C 1
ATOM 2360 O O . ALA A 1 290 ? -13.507 0.806 32.779 1.00 93.88 290 ALA A O 1
ATOM 2361 N N . VAL A 1 291 ? -14.662 2.180 34.123 1.00 92.75 291 VAL A N 1
ATOM 2362 C CA . VAL A 1 291 ? -13.588 2.322 35.130 1.00 92.75 291 VAL A CA 1
ATOM 2363 C C . VAL A 1 291 ? -13.169 0.960 35.679 1.00 92.75 291 VAL A C 1
ATOM 2365 O O . VAL A 1 291 ? -11.976 0.688 35.781 1.00 92.75 291 VAL A O 1
ATOM 2368 N N . SER A 1 292 ? -14.132 0.105 36.041 1.00 92.56 292 SER A N 1
ATOM 2369 C CA . SER A 1 292 ? -13.823 -1.238 36.544 1.00 92.56 292 SER A CA 1
ATOM 2370 C C . SER A 1 292 ? -13.043 -2.048 35.514 1.00 92.56 292 SER A C 1
ATOM 2372 O O . SER A 1 292 ? -12.041 -2.663 35.860 1.00 92.56 292 SER A O 1
ATOM 2374 N N . LYS A 1 293 ? -13.465 -2.007 34.246 1.00 93.94 293 LYS A N 1
ATOM 2375 C CA . LYS A 1 293 ? -12.794 -2.743 33.173 1.00 93.94 293 LYS A CA 1
ATOM 2376 C C . LYS A 1 293 ? -11.410 -2.194 32.869 1.00 93.94 293 LYS A C 1
ATOM 2378 O O . LYS A 1 293 ? -10.488 -2.977 32.750 1.00 93.94 293 LYS A O 1
ATOM 2383 N N . ILE A 1 294 ? -11.228 -0.879 32.832 1.00 93.00 294 ILE A N 1
ATOM 2384 C CA . ILE A 1 294 ? -9.906 -0.276 32.616 1.00 93.00 294 ILE A CA 1
ATOM 2385 C C . ILE A 1 294 ? -8.930 -0.700 33.714 1.00 93.00 294 ILE A C 1
ATOM 2387 O O . ILE A 1 294 ? -7.801 -1.050 33.406 1.00 93.00 294 ILE A O 1
ATOM 2391 N N . LYS A 1 295 ? -9.364 -0.755 34.979 1.00 91.38 295 LYS A N 1
ATOM 2392 C CA . LYS A 1 295 ? -8.517 -1.282 36.062 1.00 91.38 295 LYS A CA 1
ATOM 2393 C C . LYS A 1 295 ? -8.095 -2.728 35.829 1.00 91.38 295 LYS A C 1
ATOM 2395 O O . LYS A 1 295 ? -6.964 -3.068 36.129 1.00 91.38 295 LYS A O 1
ATOM 2400 N N . GLU A 1 296 ? -8.999 -3.566 35.329 1.00 92.12 296 GLU A N 1
ATOM 2401 C CA . GLU A 1 296 ? -8.674 -4.953 34.982 1.00 92.12 296 GLU A CA 1
ATOM 2402 C C . GLU A 1 296 ? -7.694 -5.049 33.805 1.00 92.12 296 GLU A C 1
ATOM 2404 O O . GLU A 1 296 ? -6.960 -6.020 33.741 1.00 92.12 296 GLU A O 1
ATOM 2409 N N . LEU A 1 297 ? -7.698 -4.086 32.876 1.00 91.94 297 LEU A N 1
ATOM 2410 C CA . LEU A 1 297 ? -6.823 -4.101 31.697 1.00 91.94 297 LEU A CA 1
ATOM 2411 C C . LEU A 1 297 ? -5.432 -3.499 31.947 1.00 91.94 297 LEU A C 1
ATOM 2413 O O . LEU A 1 297 ? -4.512 -3.787 31.191 1.00 91.94 297 LEU A O 1
ATOM 2417 N N . VAL A 1 298 ? -5.302 -2.615 32.940 1.00 89.56 298 VAL A N 1
ATOM 2418 C CA . VAL A 1 298 ? -4.041 -1.929 33.283 1.00 89.56 298 VAL A CA 1
ATOM 2419 C C . VAL A 1 298 ? -3.216 -2.715 34.311 1.00 89.56 298 VAL A C 1
ATOM 2421 O O . VAL A 1 298 ? -2.008 -2.510 34.400 1.00 89.56 298 VAL A O 1
ATOM 2424 N N . ASN A 1 299 ? -3.861 -3.587 35.092 1.00 75.88 299 ASN A N 1
ATOM 2425 C CA . ASN A 1 299 ? -3.213 -4.463 36.076 1.00 75.88 299 ASN A CA 1
ATOM 2426 C C . ASN A 1 299 ? -2.756 -5.778 35.441 1.00 75.88 299 ASN A C 1
ATOM 2428 O O . ASN A 1 299 ? -1.719 -6.297 35.907 1.00 75.88 299 ASN A O 1
#

Mean predicted aligned error: 9.34 Å

Sequence (299 aa):
MKLFLFNDIIPNPISENEITVALKNTIIEYKILKEKYPDYIDGIISSSQLSNIHLTDNLTLADSLELIDNKEIKNYSFSIFTKYPIEKFLDIDAVWAEGNEHYFVLDTVNKDALFIKIISNENGILFSLNLHTDLAKNSLIINSSNSTNFSVDNLYGLTPNTEFIEEIIKKEEISKLGNLDKLKQILNNPITSKKFENAFDKVSKEIQDLIIEGFETILNYRKNGFNIPETLLRNVTHKNHTISELKLRDPIAKRIYFTEIDGIYYLASLEDKPLKDRLTKEQSSHIKNAVSKIKELVN

Secondary structure (DSSP, 8-state):
-EEEEE-----SS--HHHHHHHHHHHHHHHHHHHHHSTTTEEEEE-SS-GGG-EEETTEEHHHHHHT-S-HHHHHHHHHH--B-SGGGTS-HHHHHHT---EEEEETTEEEE-HHHHHHHHTT-EEE---SSTTTSSSEEEEEETTS--EEEEEE-S-HHHHHHHHHHHHHHHHHHS-HHHHHHHHTTS-EE-HHHHHHHTTS-HHHHHHHHHHHHHHHHHHHTTPPPPTTTEEE--BTTB--EEEE--TT--EEEEEEEETTEEEEEEEEEPPPTTTHHHHHHHHHHHHHHHHHHHH-